Protein AF-A0AA47JLS0-F1 (afdb_monomer_lite)

Foldseek 3Di:
DQDDDDDAAADDLFWDAAKKWKWFAAPFWKWAADPVRAIATPVRHAWELEDDDDSQQGIWGFAPLDHVVRVCQRPDHDHHRRDPVRIAGPPPDGRPNTTPDMDHRGGSVNQVVQQVVSVVVVTQGIWIAHPVPRHIYTYGDWDKKKFFQADFDQCDDVRHPWTQFTATPQGTARAQDDSVVRRVLRVCVVVVNRGGWIWIWIASDQDLVRHGHNIYTDGTPPVDNDIRGDDRDD

Radius of gyration: 20.98 Å; chains: 1; bounding box: 53×48×52 Å

Structure (mmCIF, N/CA/C/O backbone):
data_AF-A0AA47JLS0-F1
#
_entry.id   AF-A0AA47JLS0-F1
#
loop_
_atom_site.group_PDB
_atom_site.id
_atom_site.type_symbol
_atom_site.label_atom_id
_atom_site.label_alt_id
_atom_site.label_comp_id
_atom_site.label_asym_id
_atom_site.label_entity_id
_atom_site.label_seq_id
_atom_site.pdbx_PDB_ins_code
_atom_site.Cartn_x
_atom_site.Cartn_y
_atom_site.Cartn_z
_atom_site.occupancy
_atom_site.B_iso_or_equiv
_atom_site.auth_seq_id
_atom_site.auth_comp_id
_atom_site.auth_asym_id
_atom_site.auth_atom_id
_atom_site.pdbx_PDB_model_num
ATOM 1 N N . MET A 1 1 ? 27.113 -0.977 -5.174 1.00 40.41 1 MET A N 1
ATOM 2 C CA . MET A 1 1 ? 26.451 -0.320 -4.022 1.00 40.41 1 MET A CA 1
ATOM 3 C C . MET A 1 1 ? 25.062 -0.920 -3.890 1.00 40.41 1 MET A C 1
ATOM 5 O O . MET A 1 1 ? 24.339 -0.891 -4.876 1.00 40.41 1 MET A O 1
ATOM 9 N N . SER A 1 2 ? 24.700 -1.485 -2.734 1.00 49.06 2 SER A N 1
ATOM 10 C CA . SER A 1 2 ? 23.345 -2.013 -2.513 1.00 49.06 2 SER A CA 1
ATOM 11 C C . SER A 1 2 ? 22.328 -0.867 -2.583 1.00 49.06 2 SER A C 1
ATOM 13 O O . SER A 1 2 ? 22.448 0.129 -1.863 1.00 49.06 2 SER A O 1
ATOM 15 N N . PHE A 1 3 ? 21.358 -0.969 -3.492 1.00 55.25 3 PHE A N 1
ATOM 16 C CA . PHE A 1 3 ? 20.269 -0.005 -3.600 1.00 55.25 3 PHE A CA 1
ATOM 17 C C . PHE A 1 3 ? 19.390 -0.092 -2.349 1.00 55.25 3 PHE A C 1
ATOM 19 O O . PHE A 1 3 ? 18.770 -1.119 -2.081 1.00 55.25 3 PHE A O 1
ATOM 26 N N . LYS A 1 4 ? 19.307 0.998 -1.579 1.00 58.06 4 LYS A N 1
ATOM 27 C CA . LYS A 1 4 ? 18.345 1.113 -0.477 1.00 58.06 4 LYS A CA 1
ATOM 28 C C . LYS A 1 4 ? 17.117 1.884 -0.967 1.00 58.06 4 LYS A C 1
ATOM 30 O O . LYS A 1 4 ? 17.237 3.086 -1.218 1.00 58.06 4 LYS A O 1
ATOM 35 N N . PRO A 1 5 ? 15.938 1.247 -1.089 1.00 57.69 5 PRO A N 1
ATOM 36 C CA . PRO A 1 5 ? 14.738 1.938 -1.543 1.00 57.69 5 PRO A CA 1
ATOM 37 C C . PRO A 1 5 ? 14.388 3.084 -0.586 1.00 57.69 5 PRO A C 1
ATOM 39 O O . PRO A 1 5 ? 14.284 2.887 0.630 1.00 57.69 5 PRO A O 1
ATOM 42 N N . LYS A 1 6 ? 14.182 4.291 -1.129 1.00 66.62 6 LYS A N 1
ATOM 43 C CA . LYS A 1 6 ? 13.706 5.441 -0.348 1.00 66.62 6 LYS A CA 1
ATOM 44 C C . LYS A 1 6 ? 12.329 5.118 0.245 1.00 66.62 6 LYS A C 1
ATOM 46 O O . LYS A 1 6 ? 11.494 4.458 -0.377 1.00 66.62 6 LYS A O 1
ATOM 51 N N . LYS A 1 7 ? 12.066 5.587 1.469 1.00 76.19 7 LYS A N 1
ATOM 52 C CA . LYS A 1 7 ? 10.752 5.417 2.103 1.00 76.19 7 LYS A CA 1
ATOM 53 C C . LYS A 1 7 ? 9.707 6.185 1.290 1.00 76.19 7 LYS A C 1
ATOM 55 O O . LYS A 1 7 ? 9.749 7.407 1.219 1.00 76.19 7 LYS A O 1
ATOM 60 N N . ALA A 1 8 ? 8.770 5.464 0.690 1.00 83.00 8 ALA A N 1
ATOM 61 C CA . ALA A 1 8 ? 7.663 6.065 -0.042 1.00 83.00 8 ALA A CA 1
ATOM 62 C C . ALA A 1 8 ? 6.581 6.602 0.914 1.00 83.00 8 ALA A C 1
ATOM 64 O O . ALA A 1 8 ? 6.306 6.002 1.957 1.00 83.00 8 ALA A O 1
ATOM 65 N N . HIS A 1 9 ? 5.967 7.724 0.540 1.00 88.50 9 HIS A N 1
ATOM 66 C CA . HIS A 1 9 ? 4.893 8.385 1.287 1.00 88.50 9 HIS A CA 1
ATOM 67 C C . HIS A 1 9 ? 3.526 8.040 0.700 1.00 88.50 9 HIS A C 1
ATOM 69 O O . HIS A 1 9 ? 3.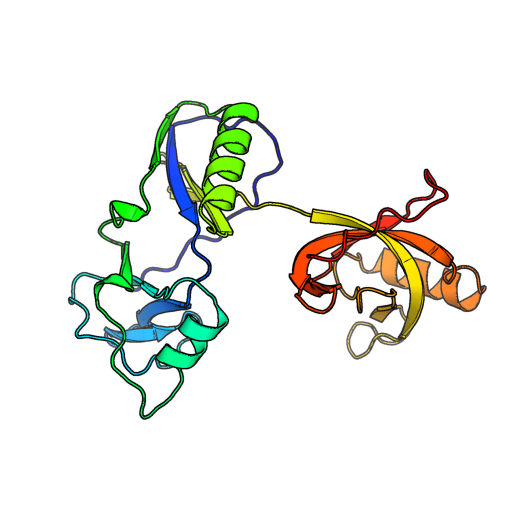437 7.736 -0.480 1.00 88.50 9 HIS A O 1
ATOM 75 N N . ASN A 1 10 ? 2.457 8.125 1.488 1.00 90.25 10 ASN A N 1
ATOM 76 C CA . ASN A 1 10 ? 1.104 8.002 0.945 1.00 90.25 10 ASN A CA 1
ATOM 77 C C . ASN A 1 10 ? 0.652 9.340 0.355 1.00 90.25 10 ASN A C 1
ATOM 79 O O . ASN A 1 10 ? 0.965 10.400 0.906 1.00 90.25 10 ASN A O 1
ATOM 83 N N . TRP A 1 11 ? -0.093 9.284 -0.745 1.00 93.50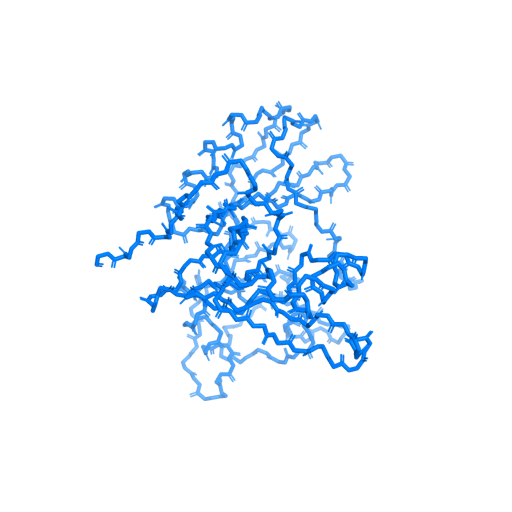 11 TRP A N 1
ATOM 84 C CA . TRP A 1 11 ? -0.793 10.443 -1.279 1.00 93.50 11 TRP A CA 1
ATOM 85 C C . TRP A 1 11 ? -1.858 10.932 -0.292 1.00 93.50 11 TRP A C 1
ATOM 87 O O . TRP A 1 11 ? -2.454 10.148 0.445 1.00 93.50 11 TRP A O 1
ATOM 97 N N . ASN A 1 12 ? -2.059 12.246 -0.245 1.00 87.81 12 ASN A N 1
ATOM 98 C CA . ASN A 1 12 ? -2.923 12.922 0.726 1.00 87.81 12 ASN A CA 1
ATOM 99 C C . ASN A 1 12 ? -4.194 13.512 0.092 1.00 87.81 12 ASN A C 1
ATOM 101 O O . ASN A 1 12 ? -4.824 14.369 0.708 1.00 87.81 12 ASN A O 1
ATOM 105 N N . GLY A 1 13 ? -4.522 13.117 -1.141 1.00 88.94 13 GLY A N 1
ATOM 106 C CA . GLY A 1 13 ? -5.686 13.616 -1.877 1.00 88.94 13 GLY A CA 1
ATOM 107 C C . GLY A 1 13 ? -5.508 14.997 -2.520 1.00 88.94 13 GLY A C 1
ATOM 108 O O . GLY A 1 13 ? -6.467 15.540 -3.056 1.00 88.94 13 GLY A O 1
ATOM 109 N N . LYS A 1 14 ? -4.315 15.609 -2.461 1.00 93.94 14 LYS A N 1
ATOM 110 C CA . LYS A 1 14 ? -4.064 16.954 -3.010 1.00 93.94 14 LYS A CA 1
ATOM 111 C C . LYS A 1 14 ? -3.256 16.911 -4.304 1.00 93.94 14 LYS A C 1
ATOM 113 O O . LYS A 1 14 ? -2.457 16.000 -4.519 1.00 93.94 14 LYS A O 1
ATOM 118 N N . SER A 1 15 ? -3.413 17.948 -5.126 1.00 96.94 15 SER A N 1
ATOM 119 C CA . SER A 1 15 ? -2.569 18.180 -6.301 1.00 96.94 15 SER A CA 1
ATOM 120 C C . SER A 1 15 ? -1.092 18.249 -5.912 1.00 96.94 15 SER A C 1
ATOM 122 O O . SER A 1 15 ? -0.741 18.709 -4.819 1.00 96.94 15 SER A O 1
ATOM 124 N N . LEU A 1 16 ? -0.223 17.812 -6.818 1.00 97.56 16 LEU A N 1
ATOM 125 C CA . LEU A 1 16 ? 1.220 17.823 -6.613 1.00 97.56 16 LEU A CA 1
ATOM 126 C C . LEU A 1 16 ? 1.879 18.924 -7.447 1.00 97.56 16 LEU A C 1
ATOM 128 O O . LEU A 1 16 ? 1.298 19.448 -8.393 1.00 97.56 16 LEU A O 1
ATOM 132 N N . LYS A 1 17 ? 3.109 19.276 -7.065 1.00 97.44 17 LYS A N 1
ATOM 133 C CA . LYS A 1 17 ? 3.958 20.230 -7.785 1.00 97.44 17 LYS A CA 1
ATOM 134 C C . LYS A 1 17 ? 5.269 19.596 -8.239 1.00 97.44 17 LYS A C 1
ATOM 136 O O . LYS A 1 17 ? 5.890 18.856 -7.460 1.00 97.44 17 LYS A O 1
ATOM 141 N N . GLY A 1 18 ? 5.682 19.933 -9.457 1.00 97.31 18 GLY A N 1
ATOM 142 C CA . GLY A 1 18 ? 6.826 19.393 -10.189 1.00 97.31 18 GLY A CA 1
ATOM 143 C C . GLY A 1 18 ? 6.464 18.232 -11.117 1.00 97.31 18 GLY A C 1
ATOM 144 O O . GLY A 1 18 ? 5.300 17.852 -11.232 1.00 97.31 18 GLY A O 1
ATOM 145 N N . ASP A 1 19 ? 7.492 17.659 -11.738 1.00 98.38 19 ASP A N 1
ATOM 146 C CA . ASP A 1 19 ? 7.352 16.547 -12.678 1.00 98.38 19 ASP A CA 1
ATOM 147 C C . ASP A 1 19 ? 7.405 15.198 -11.962 1.00 98.38 19 ASP A C 1
ATOM 149 O O . ASP A 1 19 ? 8.304 14.933 -11.148 1.00 98.38 19 ASP A O 1
ATOM 153 N N . TYR A 1 20 ? 6.449 14.335 -12.291 1.00 98.31 20 TYR A N 1
ATOM 154 C CA . TYR A 1 20 ? 6.335 12.988 -11.752 1.00 98.31 20 TYR A CA 1
ATOM 155 C C . TYR A 1 20 ? 6.286 11.969 -12.880 1.00 98.31 20 TYR A C 1
ATOM 157 O O . TYR A 1 20 ? 5.485 12.102 -13.799 1.00 98.31 20 TYR A O 1
ATOM 165 N N . ARG A 1 21 ? 7.088 10.910 -12.763 1.00 97.62 21 ARG A N 1
ATOM 166 C CA . ARG A 1 21 ? 6.829 9.654 -13.470 1.00 97.62 21 ARG A CA 1
ATOM 167 C C . ARG A 1 21 ? 5.691 8.941 -12.754 1.00 97.62 21 ARG A C 1
ATOM 169 O O . ARG A 1 21 ? 5.789 8.703 -11.548 1.00 97.62 21 ARG A O 1
ATOM 176 N N . VAL A 1 22 ? 4.636 8.610 -13.480 1.00 98.06 22 VAL A N 1
ATOM 177 C CA . VAL A 1 22 ? 3.504 7.836 -12.974 1.00 98.06 22 VAL A CA 1
ATOM 178 C C . VAL A 1 22 ? 3.711 6.385 -13.376 1.00 98.06 22 VAL A C 1
ATOM 180 O O . VAL A 1 22 ? 3.986 6.094 -14.533 1.00 98.06 22 VAL A O 1
ATOM 183 N N . THR A 1 23 ? 3.597 5.473 -12.416 1.00 97.56 23 THR A N 1
ATOM 184 C CA . THR A 1 23 ? 3.714 4.035 -12.671 1.00 97.56 23 THR A CA 1
ATOM 185 C C . THR A 1 23 ? 2.578 3.267 -12.025 1.00 97.56 23 THR A C 1
ATOM 187 O O . THR A 1 23 ? 2.082 3.667 -10.968 1.00 97.56 23 THR A O 1
ATOM 190 N N . VAL A 1 24 ? 2.183 2.156 -12.638 1.00 96.75 24 VAL A N 1
ATOM 191 C CA . VAL A 1 24 ? 1.243 1.200 -12.050 1.00 96.75 24 VAL A CA 1
ATOM 192 C C . VAL A 1 24 ? 1.876 0.560 -10.817 1.00 96.75 24 VAL A C 1
ATOM 194 O O . VAL A 1 24 ? 3.033 0.136 -10.830 1.00 96.75 24 VAL A O 1
ATOM 197 N N . LYS A 1 25 ? 1.105 0.467 -9.732 1.00 94.75 25 LYS A N 1
ATOM 198 C CA . LYS A 1 25 ? 1.481 -0.300 -8.548 1.00 94.75 25 LYS A CA 1
ATOM 199 C C . LYS A 1 25 ? 0.883 -1.700 -8.636 1.00 94.75 25 LYS A C 1
ATOM 201 O O . LYS A 1 25 ? -0.330 -1.853 -8.573 1.00 94.75 25 LYS A O 1
ATOM 206 N N . ILE A 1 26 ? 1.746 -2.702 -8.703 1.00 92.62 26 ILE A N 1
ATOM 207 C CA . ILE A 1 26 ? 1.379 -4.119 -8.620 1.00 92.62 26 ILE A CA 1
ATOM 208 C C . ILE A 1 26 ? 1.629 -4.663 -7.203 1.00 92.62 26 ILE A C 1
ATOM 210 O O . ILE A 1 26 ? 2.580 -4.233 -6.539 1.00 92.62 26 ILE A O 1
ATOM 214 N N . ASP A 1 27 ? 0.770 -5.581 -6.746 1.00 86.94 27 ASP A N 1
ATOM 215 C CA . ASP A 1 27 ? 0.844 -6.219 -5.416 1.00 86.94 27 ASP A CA 1
ATOM 216 C C . ASP A 1 27 ? 1.563 -7.572 -5.517 1.00 86.94 27 ASP A C 1
ATOM 218 O O . ASP A 1 27 ? 0.982 -8.645 -5.359 1.00 86.94 27 ASP A O 1
ATOM 222 N N . GLY A 1 28 ? 2.836 -7.509 -5.902 1.00 91.00 28 GLY A N 1
ATOM 223 C CA . GLY A 1 28 ? 3.682 -8.677 -6.119 1.00 91.00 28 GLY A CA 1
ATOM 224 C C . GLY A 1 28 ? 4.669 -8.938 -4.986 1.00 91.00 28 GLY A C 1
ATOM 225 O O . GLY A 1 28 ? 4.631 -8.325 -3.919 1.00 91.00 28 GLY A O 1
ATOM 226 N N . VAL A 1 29 ? 5.596 -9.864 -5.230 1.00 93.38 29 VAL A N 1
ATOM 227 C CA . VAL A 1 29 ? 6.711 -10.135 -4.323 1.00 93.38 29 VAL A CA 1
ATOM 228 C C . VAL A 1 29 ? 7.956 -9.414 -4.813 1.00 93.38 29 VAL A C 1
ATOM 230 O O . VAL A 1 29 ? 8.476 -9.684 -5.895 1.00 93.38 29 VAL A O 1
ATOM 233 N N . ARG A 1 30 ? 8.482 -8.533 -3.962 1.00 93.56 30 ARG A N 1
ATOM 234 C CA . ARG A 1 30 ? 9.723 -7.811 -4.233 1.00 93.56 30 ARG A CA 1
ATOM 235 C C . ARG A 1 30 ? 10.916 -8.752 -4.368 1.00 93.56 30 ARG A C 1
ATOM 237 O O . ARG A 1 30 ? 11.204 -9.499 -3.432 1.00 93.56 30 ARG A O 1
ATOM 244 N N . LEU A 1 31 ? 11.654 -8.607 -5.459 1.00 93.81 31 LEU A N 1
ATOM 245 C CA . LEU A 1 31 ? 12.922 -9.261 -5.756 1.00 93.81 31 LEU A CA 1
ATOM 246 C C . LEU A 1 31 ? 14.040 -8.212 -5.738 1.00 93.81 31 LEU A C 1
ATOM 248 O O . LEU A 1 31 ? 13.956 -7.191 -6.412 1.00 93.81 31 LEU A O 1
ATOM 252 N N . THR A 1 32 ? 15.095 -8.464 -4.969 1.00 93.69 32 THR A N 1
ATOM 253 C CA . THR A 1 32 ? 16.273 -7.588 -4.854 1.00 93.69 32 THR A CA 1
ATOM 254 C C . THR A 1 32 ? 17.557 -8.405 -4.838 1.00 93.69 32 THR A C 1
ATOM 256 O O . THR A 1 32 ? 17.518 -9.598 -4.538 1.00 93.69 32 THR A O 1
ATOM 259 N N . ARG A 1 33 ? 18.699 -7.767 -5.110 1.00 91.12 33 ARG A N 1
ATOM 260 C CA . ARG A 1 33 ? 20.020 -8.365 -4.870 1.00 91.12 33 ARG A CA 1
ATOM 261 C C . ARG A 1 33 ? 20.600 -7.906 -3.533 1.00 91.12 33 ARG A C 1
ATOM 263 O O . ARG A 1 33 ? 20.618 -6.707 -3.243 1.00 91.12 33 ARG A O 1
ATOM 270 N N . ASN A 1 34 ? 21.059 -8.852 -2.715 1.00 89.38 34 ASN A N 1
ATOM 271 C CA . ASN A 1 34 ? 21.759 -8.540 -1.466 1.00 89.38 34 ASN A CA 1
ATOM 272 C C . ASN A 1 34 ? 23.221 -8.121 -1.724 1.00 89.38 34 ASN A C 1
ATOM 274 O O . ASN A 1 34 ? 23.658 -7.979 -2.866 1.00 89.38 34 ASN A O 1
ATOM 278 N N . GLU A 1 35 ? 23.989 -7.886 -0.657 1.00 87.00 35 GLU A N 1
ATOM 279 C CA . GLU A 1 35 ? 25.400 -7.482 -0.766 1.00 87.00 35 GLU A CA 1
ATOM 280 C C . GLU A 1 35 ? 26.293 -8.572 -1.381 1.00 87.00 35 GLU A C 1
ATOM 282 O O . GLU A 1 35 ? 27.312 -8.238 -1.982 1.00 87.00 35 GLU A O 1
ATOM 287 N N . GLN A 1 36 ? 25.893 -9.846 -1.294 1.00 87.75 36 GLN A N 1
ATOM 288 C CA . GLN A 1 36 ? 26.551 -10.968 -1.971 1.00 87.75 36 GLN A CA 1
ATOM 289 C C . GLN A 1 36 ? 26.119 -11.138 -3.442 1.00 87.75 36 GLN A C 1
ATOM 291 O O . GLN A 1 36 ? 26.645 -12.003 -4.136 1.00 87.75 36 GLN A O 1
ATOM 296 N N . GLY A 1 37 ? 25.177 -10.327 -3.939 1.00 86.38 37 GLY A N 1
ATOM 297 C CA . GLY A 1 37 ? 24.634 -10.432 -5.299 1.00 86.38 37 GLY A CA 1
ATOM 298 C C . GLY A 1 37 ? 23.546 -11.500 -5.471 1.00 86.38 37 GLY A C 1
ATOM 299 O O . GLY A 1 37 ? 23.034 -11.675 -6.582 1.00 86.38 37 GLY A O 1
ATOM 300 N N . GLU A 1 38 ? 23.161 -12.178 -4.389 1.00 91.25 38 GLU A N 1
ATOM 301 C CA . GLU A 1 38 ? 22.132 -13.215 -4.382 1.00 91.25 38 GLU A CA 1
ATOM 302 C C . GLU A 1 38 ? 20.737 -12.602 -4.481 1.00 91.25 38 GLU A C 1
ATOM 304 O O . GLU A 1 38 ? 20.469 -11.511 -3.966 1.00 91.25 38 GLU A O 1
ATOM 309 N N . ILE A 1 39 ? 19.824 -13.337 -5.113 1.00 93.56 39 ILE A N 1
ATOM 310 C CA . ILE A 1 39 ? 18.438 -12.914 -5.264 1.00 93.56 39 ILE A CA 1
ATOM 311 C C . ILE A 1 39 ? 17.657 -13.221 -3.994 1.00 93.56 39 ILE A C 1
ATOM 313 O O . ILE A 1 39 ? 17.516 -14.370 -3.574 1.00 93.56 39 ILE A O 1
ATOM 317 N N . VAL A 1 40 ? 17.096 -12.173 -3.405 1.00 94.06 40 VAL A N 1
ATOM 318 C CA . VAL A 1 40 ? 16.354 -12.246 -2.155 1.00 94.06 40 VAL A CA 1
ATOM 319 C C . VAL A 1 40 ? 15.122 -11.355 -2.184 1.00 94.06 40 VAL A C 1
ATOM 321 O O . VAL A 1 40 ? 15.046 -10.340 -2.875 1.00 94.06 40 VAL A O 1
ATOM 324 N N . SER A 1 41 ? 14.152 -11.711 -1.354 1.00 90.44 41 SER A N 1
ATOM 325 C CA . SER A 1 41 ? 13.040 -10.833 -1.009 1.00 90.44 41 SER A CA 1
ATOM 326 C C . SER A 1 41 ? 13.488 -9.620 -0.192 1.00 90.44 41 SER A C 1
ATOM 328 O O . SER A 1 41 ? 14.569 -9.603 0.396 1.00 90.44 41 SER A O 1
ATOM 330 N N . ARG A 1 42 ? 12.588 -8.642 -0.039 1.00 83.81 42 ARG A N 1
ATOM 331 C CA . ARG A 1 42 ? 12.791 -7.441 0.795 1.00 83.81 42 ARG A CA 1
ATOM 332 C C . ARG A 1 42 ? 13.288 -7.727 2.221 1.00 83.81 42 ARG A C 1
ATOM 334 O O . ARG A 1 42 ? 13.978 -6.895 2.802 1.00 83.81 42 ARG A O 1
ATOM 341 N N . SER A 1 43 ? 12.923 -8.873 2.792 1.00 81.38 43 SER A N 1
ATOM 342 C CA . SER A 1 43 ? 13.332 -9.300 4.139 1.00 81.38 43 SER A CA 1
ATOM 343 C C . SER A 1 43 ? 14.582 -10.189 4.138 1.00 81.38 43 SER A C 1
ATOM 345 O O . SER A 1 43 ? 14.799 -10.931 5.094 1.00 81.38 43 SER A O 1
ATOM 347 N N . ASN A 1 44 ? 15.375 -10.149 3.061 1.00 88.06 44 ASN A N 1
ATOM 348 C CA . ASN A 1 44 ? 16.575 -10.959 2.852 1.00 88.06 44 ASN A CA 1
ATOM 349 C C . ASN A 1 44 ? 16.315 -12.474 2.968 1.00 88.06 44 ASN A C 1
ATOM 351 O O . ASN A 1 44 ? 17.105 -13.220 3.542 1.00 88.06 44 ASN A O 1
ATOM 355 N N . LYS A 1 45 ? 15.150 -12.926 2.487 1.00 89.19 45 LYS A N 1
ATOM 356 C CA . LYS A 1 45 ? 14.803 -14.355 2.399 1.00 89.19 45 LYS A CA 1
ATOM 357 C C . LYS A 1 45 ? 14.905 -14.836 0.953 1.00 89.19 45 LYS A C 1
ATOM 359 O O . LYS A 1 45 ? 14.455 -14.069 0.097 1.00 89.19 45 LYS A O 1
ATOM 364 N N . PRO A 1 46 ? 15.365 -16.073 0.694 1.00 93.19 46 PRO A N 1
ATOM 365 C CA . PRO A 1 46 ? 15.415 -16.645 -0.651 1.00 93.19 46 PRO A CA 1
ATOM 366 C C . PRO A 1 46 ? 14.066 -16.584 -1.374 1.00 93.19 46 PRO A C 1
ATOM 368 O O . PRO A 1 46 ? 13.011 -16.593 -0.729 1.00 93.19 46 PRO A O 1
ATOM 371 N N . LEU A 1 47 ? 14.118 -16.508 -2.701 1.00 94.94 47 LEU A N 1
ATOM 372 C CA . LEU A 1 47 ? 12.981 -16.669 -3.605 1.00 94.94 47 LEU A CA 1
ATOM 373 C C . LEU A 1 47 ? 13.289 -17.857 -4.520 1.00 94.94 47 LEU A C 1
ATOM 375 O O . LEU A 1 47 ? 14.356 -17.896 -5.130 1.00 94.94 47 LEU A O 1
ATOM 379 N N . TYR A 1 48 ? 12.379 -18.823 -4.574 1.00 95.38 48 TYR A N 1
ATOM 380 C CA . TYR A 1 48 ? 12.530 -20.064 -5.332 1.00 95.38 48 TYR A CA 1
ATOM 381 C C . TYR A 1 48 ? 11.810 -19.975 -6.680 1.00 95.38 48 TYR A C 1
ATOM 383 O O . TYR A 1 48 ? 11.014 -19.063 -6.906 1.00 95.38 48 TYR A O 1
ATOM 391 N N . ASN A 1 49 ? 12.101 -20.929 -7.566 1.00 96.75 49 ASN A N 1
ATOM 392 C CA . ASN A 1 49 ? 11.451 -21.109 -8.870 1.00 96.75 49 ASN A CA 1
ATOM 393 C C . ASN A 1 49 ? 11.491 -19.871 -9.782 1.00 96.75 49 ASN A C 1
ATOM 395 O O . ASN A 1 49 ? 10.649 -19.704 -10.661 1.00 96.75 49 ASN A O 1
ATOM 399 N N . LEU A 1 50 ? 12.462 -18.980 -9.579 1.00 96.62 50 LEU A N 1
ATOM 400 C CA . LEU A 1 50 ? 12.668 -17.837 -10.458 1.00 96.62 50 LEU A CA 1
ATOM 401 C C . LEU A 1 50 ? 13.361 -18.289 -11.750 1.00 96.62 50 LEU A C 1
ATOM 403 O O . LEU A 1 50 ? 14.254 -19.139 -11.698 1.00 96.62 50 LEU A O 1
ATOM 407 N N . PRO A 1 51 ? 13.013 -17.696 -12.903 1.00 96.50 51 PRO A N 1
ATOM 408 C CA . PRO A 1 51 ? 13.786 -17.895 -14.119 1.00 96.50 51 PRO A CA 1
ATOM 409 C C . PRO A 1 51 ? 15.177 -17.252 -13.962 1.00 96.50 51 PRO A C 1
ATOM 411 O O . PRO A 1 51 ? 15.392 -16.463 -13.036 1.00 96.50 51 PRO A O 1
ATOM 414 N N . PRO A 1 52 ? 16.135 -17.524 -14.866 1.00 95.44 52 PRO A N 1
ATOM 415 C CA . PRO A 1 52 ? 17.405 -16.805 -14.884 1.00 95.44 52 PRO A CA 1
ATOM 416 C C . PRO A 1 52 ? 17.179 -15.287 -14.951 1.00 95.44 52 PRO A C 1
ATOM 418 O O . PRO A 1 52 ? 16.638 -14.772 -15.930 1.00 95.44 52 PRO A O 1
ATOM 421 N N . ILE A 1 53 ? 17.577 -14.569 -13.897 1.00 95.88 53 ILE A N 1
ATOM 422 C CA . ILE A 1 53 ? 17.409 -13.115 -13.804 1.00 95.88 53 ILE A CA 1
ATOM 423 C C . ILE A 1 53 ? 18.696 -12.427 -14.272 1.00 95.88 53 ILE A C 1
ATOM 425 O O . ILE A 1 53 ? 19.750 -12.666 -13.668 1.00 95.88 53 ILE A O 1
ATOM 429 N N . PRO A 1 54 ? 18.632 -11.546 -15.289 1.00 94.50 54 PRO A N 1
ATOM 430 C CA . PRO A 1 54 ? 19.786 -10.791 -15.760 1.00 94.50 54 PRO A CA 1
ATOM 431 C C . PRO A 1 54 ? 20.532 -10.060 -14.637 1.00 94.50 54 PRO A C 1
ATOM 433 O O . PRO A 1 54 ? 19.937 -9.563 -13.676 1.00 94.50 54 PRO A O 1
ATOM 436 N N . GLU A 1 55 ? 21.856 -9.971 -14.761 1.00 91.94 55 GLU A N 1
ATOM 437 C CA . GLU A 1 55 ? 22.719 -9.346 -13.748 1.00 91.94 55 GLU A CA 1
ATOM 438 C C . GLU A 1 55 ? 22.418 -7.860 -13.539 1.00 91.94 55 GLU A C 1
ATOM 440 O O . GLU A 1 55 ? 22.572 -7.350 -12.427 1.00 91.94 55 GLU A O 1
ATOM 445 N N . HIS A 1 56 ? 21.951 -7.162 -14.581 1.00 92.69 56 HIS A N 1
ATOM 446 C CA . HIS A 1 56 ? 21.640 -5.739 -14.482 1.00 92.69 56 HIS A CA 1
ATOM 447 C C . HIS A 1 56 ? 20.432 -5.469 -13.584 1.00 92.69 56 HIS A C 1
ATOM 449 O O . HIS A 1 56 ? 20.414 -4.423 -12.940 1.00 92.69 56 HIS A O 1
ATOM 455 N N . ILE A 1 57 ? 19.471 -6.398 -13.486 1.00 93.75 57 ILE A N 1
ATOM 456 C CA . ILE A 1 57 ? 18.274 -6.238 -12.653 1.00 93.75 57 ILE A CA 1
ATOM 457 C C . ILE A 1 57 ? 18.688 -6.242 -11.183 1.00 93.75 57 ILE A C 1
ATOM 459 O O . ILE A 1 57 ? 19.109 -7.264 -10.632 1.00 93.75 57 ILE A O 1
ATOM 463 N N . GLN A 1 58 ? 18.558 -5.078 -10.550 1.00 91.94 58 GLN A N 1
ATOM 464 C CA . GLN A 1 58 ? 18.849 -4.886 -9.126 1.00 91.94 58 GLN A CA 1
ATOM 465 C C . GLN A 1 58 ? 17.587 -4.961 -8.271 1.00 91.94 58 GLN A C 1
ATOM 467 O O . GLN A 1 58 ? 17.652 -5.305 -7.089 1.00 91.94 58 GLN A O 1
ATOM 472 N N . ASP A 1 59 ? 16.456 -4.588 -8.863 1.00 92.56 59 ASP A N 1
ATOM 473 C CA . ASP A 1 59 ? 15.186 -4.430 -8.182 1.00 92.56 59 ASP A CA 1
ATOM 474 C C . ASP A 1 59 ? 14.047 -4.730 -9.158 1.00 92.56 59 ASP A C 1
ATOM 476 O O . ASP A 1 59 ? 13.983 -4.143 -10.242 1.00 92.56 59 ASP A O 1
ATOM 480 N N . ALA A 1 60 ? 13.161 -5.641 -8.779 1.00 95.69 60 ALA A N 1
ATOM 481 C CA . ALA A 1 60 ? 12.022 -6.058 -9.581 1.00 95.69 60 ALA A CA 1
ATOM 482 C C . ALA A 1 60 ? 10.844 -6.457 -8.688 1.00 95.69 60 ALA A C 1
ATOM 484 O O . ALA A 1 60 ? 11.003 -6.746 -7.499 1.00 95.69 60 ALA A O 1
ATOM 485 N N . GLU A 1 61 ? 9.657 -6.507 -9.274 1.00 96.12 61 GLU A N 1
ATOM 486 C CA . GLU A 1 61 ? 8.498 -7.155 -8.670 1.00 96.12 61 GLU A CA 1
ATOM 487 C C . GLU A 1 61 ? 8.183 -8.438 -9.444 1.00 96.12 61 GLU A C 1
ATOM 489 O O . GLU A 1 61 ? 8.170 -8.437 -10.675 1.00 96.12 61 GLU A O 1
ATOM 494 N N . VAL A 1 62 ? 7.926 -9.531 -8.731 1.00 96.75 62 VAL A N 1
ATOM 495 C CA . VAL A 1 62 ? 7.365 -10.755 -9.313 1.00 96.75 62 VAL A CA 1
ATOM 496 C C . VAL A 1 62 ? 5.855 -10.702 -9.132 1.00 96.75 62 VAL A C 1
ATOM 498 O O . VAL A 1 62 ? 5.412 -10.449 -8.014 1.00 96.75 62 VAL A O 1
ATOM 501 N N . PHE A 1 63 ? 5.066 -10.922 -10.183 1.00 95.31 63 PHE A N 1
ATOM 502 C CA . PHE A 1 63 ? 3.605 -10.844 -10.106 1.00 95.31 63 PHE A CA 1
ATOM 503 C C . PHE A 1 63 ? 2.915 -11.776 -11.112 1.00 95.31 63 PHE A C 1
ATOM 505 O O . PHE A 1 63 ? 3.121 -11.662 -12.318 1.00 95.31 63 PHE A O 1
ATOM 512 N N . LEU A 1 64 ? 2.081 -12.687 -10.600 1.00 92.38 64 LEU A N 1
ATOM 513 C CA . LEU A 1 64 ? 1.320 -13.690 -11.360 1.00 92.38 64 LEU A CA 1
ATOM 514 C C . LEU A 1 64 ? -0.167 -13.336 -11.542 1.00 92.38 64 LEU A C 1
ATOM 516 O O . LEU A 1 64 ? -0.950 -14.181 -11.961 1.00 92.38 64 LEU A O 1
ATOM 520 N N . GLY A 1 65 ? -0.560 -12.096 -11.243 1.00 86.69 65 GLY A N 1
ATOM 521 C CA . GLY A 1 65 ? -1.946 -11.621 -11.344 1.00 86.69 65 GLY A CA 1
ATOM 522 C C . GLY A 1 65 ? -2.632 -11.450 -9.990 1.00 86.69 65 GLY A C 1
ATOM 523 O O . GLY A 1 65 ? -3.465 -10.563 -9.846 1.00 86.69 65 GLY A O 1
ATOM 524 N N . ASP A 1 66 ? -2.226 -12.217 -8.978 1.00 82.69 66 ASP A N 1
ATOM 525 C CA . ASP A 1 66 ? -2.680 -12.048 -7.598 1.00 82.69 66 ASP A CA 1
ATOM 526 C C . ASP A 1 66 ? -1.570 -12.375 -6.585 1.00 82.69 66 ASP A C 1
ATOM 528 O O . ASP A 1 66 ? -0.587 -13.059 -6.898 1.00 82.69 66 ASP A O 1
ATOM 532 N N . TRP A 1 67 ? -1.718 -11.856 -5.364 1.00 82.62 67 TRP A N 1
ATOM 533 C CA . TRP A 1 67 ? -0.730 -12.013 -4.296 1.00 82.62 67 TRP A CA 1
ATOM 534 C C . TRP A 1 67 ? -0.527 -13.477 -3.892 1.00 82.62 67 TRP A C 1
ATOM 536 O O . TRP A 1 67 ? 0.621 -13.898 -3.740 1.00 82.62 67 TRP A O 1
ATOM 546 N N . ASP A 1 68 ? -1.604 -14.251 -3.737 1.00 80.75 68 ASP A N 1
ATOM 547 C CA . ASP A 1 68 ? -1.558 -15.613 -3.194 1.00 80.75 68 ASP A CA 1
ATOM 548 C C . ASP A 1 68 ? -0.841 -16.572 -4.153 1.00 80.75 68 ASP A C 1
ATOM 550 O O . ASP A 1 68 ? 0.076 -17.298 -3.748 1.00 80.75 68 ASP A O 1
ATOM 554 N N . SER A 1 69 ? -1.176 -16.512 -5.443 1.00 88.62 69 SER A N 1
ATOM 555 C CA . SER A 1 69 ? -0.486 -17.260 -6.497 1.00 88.62 69 SER A CA 1
ATOM 556 C C . SER A 1 69 ? 0.987 -16.861 -6.576 1.00 88.62 69 SER A C 1
ATOM 558 O O . SER A 1 69 ? 1.870 -17.720 -6.629 1.00 88.62 69 SER A O 1
ATOM 560 N N . THR A 1 70 ? 1.273 -15.555 -6.519 1.00 90.81 70 THR A N 1
ATOM 561 C CA . THR A 1 70 ? 2.642 -15.025 -6.592 1.00 90.81 70 THR A CA 1
ATOM 562 C C . THR A 1 70 ? 3.499 -15.501 -5.423 1.00 90.81 70 THR A C 1
ATOM 564 O O . THR A 1 70 ? 4.583 -16.047 -5.638 1.00 90.81 70 THR A O 1
ATOM 567 N N . ILE A 1 71 ? 3.040 -15.303 -4.181 1.00 88.25 71 ILE A N 1
ATOM 568 C CA . ILE A 1 71 ? 3.814 -15.658 -2.989 1.00 88.25 71 ILE A CA 1
ATOM 569 C C . ILE A 1 71 ? 4.016 -17.168 -2.894 1.00 88.25 71 ILE A C 1
ATOM 571 O O . ILE A 1 71 ? 5.113 -17.602 -2.547 1.00 88.25 71 ILE A O 1
ATOM 575 N N . SER A 1 72 ? 3.000 -17.960 -3.243 1.00 90.00 72 SER A N 1
ATOM 576 C CA . SER A 1 72 ? 3.088 -19.420 -3.244 1.00 90.00 72 SER A CA 1
ATOM 577 C C . SER A 1 72 ? 4.134 -19.921 -4.246 1.00 90.00 72 SER A C 1
ATOM 579 O O . SER A 1 72 ? 5.018 -20.708 -3.882 1.00 90.00 72 SER A O 1
ATOM 581 N N . ALA A 1 73 ? 4.111 -19.391 -5.476 1.00 94.81 73 ALA A N 1
ATOM 582 C CA . ALA A 1 73 ? 5.034 -19.782 -6.538 1.00 94.81 73 ALA A CA 1
ATOM 583 C C . ALA A 1 73 ? 6.501 -19.508 -6.178 1.00 94.81 73 ALA A C 1
ATOM 585 O O . ALA A 1 73 ? 7.359 -20.352 -6.416 1.00 94.81 73 ALA A O 1
ATOM 586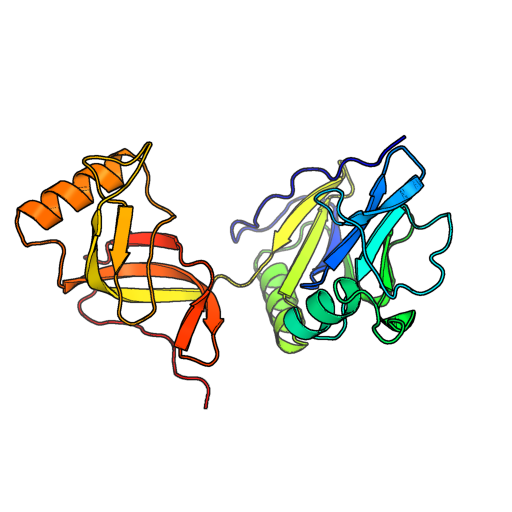 N N . VAL A 1 74 ? 6.801 -18.368 -5.543 1.00 94.75 74 VAL A N 1
ATOM 587 C CA . VAL A 1 74 ? 8.190 -17.989 -5.210 1.00 94.75 74 VAL A CA 1
ATOM 588 C C . VAL A 1 74 ? 8.678 -18.497 -3.845 1.00 94.75 74 VAL A C 1
ATOM 590 O O . VAL A 1 74 ? 9.812 -18.214 -3.445 1.00 94.75 74 VAL A O 1
ATOM 593 N N . ARG A 1 75 ? 7.838 -19.207 -3.080 1.00 92.06 75 ARG A N 1
ATOM 594 C CA . ARG A 1 75 ? 8.176 -19.738 -1.740 1.00 92.06 75 ARG A CA 1
ATOM 595 C C . ARG A 1 75 ? 8.224 -21.261 -1.671 1.00 92.06 75 ARG A C 1
ATOM 597 O O . ARG A 1 75 ? 8.927 -21.796 -0.811 1.00 92.06 75 ARG A O 1
ATOM 604 N N . THR A 1 76 ? 7.513 -21.946 -2.556 1.00 92.94 76 THR A N 1
ATOM 605 C CA . THR A 1 76 ? 7.556 -23.408 -2.677 1.00 92.94 76 THR A CA 1
ATOM 606 C C . THR A 1 76 ? 8.939 -23.854 -3.155 1.00 92.94 76 THR A C 1
ATOM 608 O O . THR A 1 76 ? 9.481 -23.254 -4.073 1.00 92.94 76 THR A O 1
ATOM 611 N N . HIS A 1 77 ? 9.542 -24.872 -2.536 1.00 90.19 77 HIS A N 1
ATOM 612 C CA . HIS A 1 77 ? 10.921 -25.279 -2.864 1.00 90.19 77 HIS A CA 1
ATOM 613 C C . HIS A 1 77 ? 11.027 -26.105 -4.157 1.00 90.19 77 HIS A C 1
ATOM 615 O O . HIS A 1 77 ? 12.059 -26.060 -4.816 1.00 90.19 77 HIS A O 1
ATOM 621 N N . GLU A 1 78 ? 9.970 -26.833 -4.516 1.00 88.69 78 GLU A N 1
ATOM 622 C CA . GLU A 1 78 ? 9.908 -27.726 -5.681 1.00 88.69 78 GLU A CA 1
ATOM 623 C C . GLU A 1 78 ? 8.693 -27.358 -6.546 1.00 88.69 78 GLU A C 1
ATOM 625 O O . GLU A 1 78 ? 7.770 -28.149 -6.725 1.00 88.69 78 GLU A O 1
ATOM 630 N N . GLY A 1 79 ? 8.635 -26.098 -6.984 1.00 90.62 79 GLY A N 1
ATOM 631 C CA . GLY A 1 79 ? 7.546 -25.582 -7.813 1.00 90.62 79 GLY A CA 1
ATOM 632 C C . GLY A 1 79 ? 7.949 -25.410 -9.275 1.00 90.62 79 GLY A C 1
ATOM 633 O O . GLY A 1 79 ? 9.130 -25.446 -9.626 1.00 90.62 79 GLY A O 1
ATOM 634 N N . ASP A 1 80 ? 6.958 -25.162 -10.127 1.00 95.06 80 ASP A N 1
ATOM 635 C CA . ASP A 1 80 ? 7.205 -24.788 -11.517 1.00 95.06 80 ASP A CA 1
ATOM 636 C C . ASP A 1 80 ? 7.902 -23.429 -11.609 1.00 95.06 80 ASP A C 1
ATOM 638 O O . ASP A 1 80 ? 7.650 -22.515 -10.820 1.00 95.06 80 ASP A O 1
ATOM 642 N N . THR A 1 81 ? 8.770 -23.282 -12.612 1.00 97.12 81 THR A N 1
ATOM 643 C CA . THR A 1 81 ? 9.471 -22.017 -12.850 1.00 97.12 81 THR A CA 1
ATOM 644 C C . THR A 1 81 ? 8.480 -20.923 -13.237 1.00 97.12 81 THR A C 1
ATOM 646 O O . THR A 1 81 ? 7.713 -21.062 -14.190 1.00 97.12 81 THR A O 1
ATOM 649 N N . VAL A 1 82 ? 8.538 -19.801 -12.524 1.00 96.75 82 VAL A N 1
ATOM 650 C CA . VAL A 1 82 ? 7.759 -18.599 -12.818 1.00 96.75 82 VAL A CA 1
ATOM 651 C C . VAL A 1 82 ? 8.142 -18.077 -14.211 1.00 96.75 82 VAL A C 1
ATOM 653 O O . VAL A 1 82 ? 9.333 -17.950 -14.513 1.00 96.75 82 VAL A O 1
ATOM 656 N N . PRO A 1 83 ? 7.176 -17.744 -15.087 1.00 97.19 83 PRO A N 1
ATOM 657 C CA . PRO A 1 83 ? 7.489 -17.229 -16.411 1.00 97.19 83 PRO A CA 1
ATOM 658 C C . PRO A 1 83 ? 8.218 -15.887 -16.311 1.00 97.19 83 PRO A C 1
ATOM 660 O O . PRO A 1 83 ? 7.891 -15.047 -15.475 1.00 97.19 83 PRO A O 1
ATOM 663 N N . TYR A 1 84 ? 9.166 -15.634 -17.216 1.00 96.38 84 TYR A N 1
ATOM 664 C CA . TYR A 1 84 ? 9.896 -14.359 -17.236 1.00 96.38 84 TYR A CA 1
ATOM 665 C C . TYR A 1 84 ? 8.963 -13.150 -17.415 1.00 96.38 84 TYR A C 1
ATOM 667 O O . TYR A 1 84 ? 9.221 -12.076 -16.884 1.00 96.38 84 TYR A O 1
ATOM 675 N N . SER A 1 85 ? 7.824 -13.332 -18.090 1.00 96.31 85 SER A N 1
ATOM 676 C CA . SER A 1 85 ? 6.782 -12.308 -18.210 1.00 96.31 85 SER A CA 1
ATOM 677 C C . SER A 1 85 ? 6.169 -11.890 -16.869 1.00 96.31 85 SER A C 1
ATOM 679 O O . SER A 1 85 ? 5.566 -10.826 -16.805 1.00 96.31 85 SER A O 1
ATOM 681 N N . ALA A 1 86 ? 6.315 -12.671 -15.799 1.00 96.75 86 ALA A N 1
ATOM 682 C CA . ALA A 1 86 ? 5.877 -12.290 -14.457 1.00 96.75 86 ALA A CA 1
ATOM 683 C C . ALA A 1 86 ? 6.928 -11.469 -13.689 1.00 96.75 86 ALA A C 1
ATOM 685 O O . ALA A 1 86 ? 6.669 -11.056 -12.561 1.00 96.75 86 ALA A O 1
ATOM 686 N N . ILE A 1 87 ? 8.108 -11.230 -14.272 1.00 97.44 87 ILE A N 1
ATOM 687 C CA . ILE A 1 87 ? 9.148 -10.369 -13.705 1.00 97.44 87 ILE A CA 1
ATOM 688 C C . ILE A 1 87 ? 8.980 -8.964 -14.276 1.00 97.44 87 ILE A C 1
ATOM 690 O O . ILE A 1 87 ? 9.017 -8.780 -15.491 1.00 97.44 87 ILE A O 1
ATOM 694 N N . TYR A 1 88 ? 8.812 -7.976 -13.403 1.00 97.19 88 TYR A N 1
ATOM 695 C CA . TYR A 1 88 ? 8.684 -6.567 -13.760 1.00 97.19 88 TYR A CA 1
ATOM 696 C C . TYR A 1 88 ? 9.893 -5.807 -13.220 1.00 97.19 88 TYR A C 1
ATOM 698 O O . TYR A 1 88 ? 10.010 -5.599 -12.009 1.00 97.19 88 TYR A O 1
ATOM 706 N N . GLU A 1 89 ? 10.815 -5.418 -14.102 1.00 96.50 89 GLU A N 1
ATOM 707 C CA . GLU A 1 89 ? 12.000 -4.651 -13.709 1.00 96.50 89 GLU A CA 1
ATOM 708 C C . GLU A 1 89 ? 11.592 -3.271 -13.171 1.00 96.50 89 GLU A C 1
ATOM 710 O O . GLU A 1 89 ? 10.773 -2.556 -13.746 1.00 96.50 89 GLU A O 1
ATOM 715 N N . LEU A 1 90 ? 12.164 -2.886 -12.035 1.00 93.81 90 LEU A N 1
ATOM 716 C CA . LEU A 1 90 ? 11.942 -1.574 -11.433 1.00 93.81 90 LEU A CA 1
ATOM 717 C C . LEU A 1 90 ? 13.213 -0.737 -11.457 1.00 93.81 90 LEU A C 1
ATOM 719 O O . LEU A 1 90 ? 13.139 0.489 -11.581 1.00 93.81 90 LEU A O 1
ATOM 723 N N . ARG A 1 91 ? 14.378 -1.387 -11.323 1.00 90.75 91 ARG A N 1
ATOM 724 C CA . ARG A 1 91 ? 15.694 -0.768 -11.476 1.00 90.75 91 ARG A CA 1
ATOM 725 C C . ARG A 1 91 ? 16.716 -1.732 -12.093 1.00 90.75 91 ARG A C 1
ATOM 727 O O . ARG A 1 91 ? 16.760 -2.903 -11.703 1.00 90.75 91 ARG A O 1
ATOM 734 N N . PRO A 1 92 ? 17.651 -1.192 -12.895 1.00 91.44 92 PRO A N 1
ATOM 735 C CA . PRO A 1 92 ? 17.788 0.222 -13.273 1.00 91.44 92 PRO A CA 1
ATOM 736 C C . PRO A 1 92 ? 16.770 0.693 -14.320 1.00 91.44 92 PRO A C 1
ATOM 738 O O . PRO A 1 92 ? 16.448 1.881 -14.333 1.00 91.44 92 PRO A O 1
ATOM 741 N N . ASN A 1 93 ? 16.230 -0.213 -15.132 1.00 93.44 93 ASN A N 1
ATOM 742 C CA . ASN A 1 93 ? 15.300 0.118 -16.201 1.00 93.44 93 ASN A CA 1
ATOM 743 C C . ASN A 1 93 ? 13.875 -0.160 -15.734 1.00 93.44 93 ASN A C 1
ATOM 745 O O . ASN A 1 93 ? 13.548 -1.266 -15.321 1.00 93.44 93 ASN A O 1
ATOM 749 N N . LEU A 1 94 ? 13.024 0.860 -15.776 1.00 94.88 94 LEU A N 1
ATOM 750 C CA . LEU A 1 94 ? 11.613 0.673 -15.471 1.00 94.88 94 LEU A CA 1
ATOM 751 C C . LEU A 1 94 ? 10.966 -0.157 -16.584 1.00 94.88 94 LEU A C 1
ATOM 753 O O . LEU A 1 94 ? 11.085 0.194 -17.758 1.00 94.88 94 LEU A O 1
ATOM 757 N N . ASP A 1 95 ? 10.269 -1.224 -16.205 1.00 96.88 95 ASP A N 1
ATOM 758 C CA . ASP A 1 95 ? 9.495 -2.042 -17.128 1.00 96.88 95 ASP A CA 1
ATOM 759 C C . ASP A 1 95 ? 8.435 -1.184 -17.846 1.00 96.88 95 ASP A C 1
ATOM 761 O O . ASP A 1 95 ? 7.602 -0.563 -17.173 1.00 96.88 95 ASP A O 1
ATOM 765 N N . PRO A 1 96 ? 8.416 -1.153 -19.192 1.00 96.81 96 PRO A N 1
ATOM 766 C CA . PRO A 1 96 ? 7.459 -0.350 -19.952 1.00 96.81 96 PRO A CA 1
ATOM 767 C C . PRO A 1 96 ? 5.995 -0.671 -19.647 1.00 96.81 96 PRO A C 1
ATOM 769 O O . PRO A 1 96 ? 5.139 0.188 -19.818 1.00 96.81 96 PRO A O 1
ATOM 772 N N . ARG A 1 97 ? 5.689 -1.885 -19.170 1.00 95.88 97 ARG A N 1
ATOM 773 C CA . ARG A 1 97 ? 4.322 -2.287 -18.802 1.00 95.88 97 ARG A CA 1
ATOM 774 C C . ARG A 1 97 ? 3.817 -1.585 -17.544 1.00 95.88 97 ARG A C 1
ATOM 776 O O . ARG A 1 97 ? 2.616 -1.578 -17.302 1.00 95.88 97 ARG A O 1
ATOM 783 N N . LEU A 1 98 ? 4.719 -1.033 -16.734 1.00 96.56 98 LEU A N 1
ATOM 784 C CA . LEU A 1 98 ? 4.373 -0.266 -15.542 1.00 96.56 98 LEU A CA 1
ATOM 785 C C . LEU A 1 98 ? 4.383 1.245 -15.788 1.00 96.56 98 LEU A C 1
ATOM 787 O O . LEU A 1 98 ? 3.850 1.968 -14.953 1.00 96.56 98 LEU A O 1
ATOM 791 N N . ASP A 1 99 ? 5.005 1.736 -16.863 1.00 97.19 99 ASP A N 1
ATOM 792 C CA . ASP A 1 99 ? 5.210 3.170 -17.094 1.00 97.19 99 ASP A CA 1
ATOM 793 C C . ASP A 1 99 ? 3.971 3.819 -17.732 1.00 97.19 99 ASP A C 1
ATOM 795 O O . ASP A 1 99 ? 3.603 3.508 -18.862 1.00 97.19 99 ASP A O 1
ATOM 799 N N . LEU A 1 100 ? 3.340 4.750 -17.011 1.00 97.19 100 LEU A N 1
ATOM 800 C CA . LEU A 1 100 ? 2.224 5.566 -17.508 1.00 97.19 100 LEU A CA 1
ATOM 801 C C . LEU A 1 100 ? 2.693 6.943 -18.011 1.00 97.19 100 LEU A C 1
ATOM 803 O O . LEU A 1 100 ? 1.878 7.786 -18.382 1.00 97.19 100 LEU A O 1
ATOM 807 N N . GLY A 1 101 ? 4.004 7.187 -18.024 1.00 97.38 101 GLY A N 1
ATOM 808 C CA . GLY A 1 101 ? 4.616 8.404 -18.538 1.00 97.38 101 GLY A CA 1
ATOM 809 C C . GLY A 1 101 ? 4.905 9.461 -17.473 1.00 97.38 101 GLY A C 1
ATOM 810 O O . GLY A 1 101 ? 4.824 9.239 -16.261 1.00 97.38 101 GLY A O 1
ATOM 811 N N . ILE A 1 102 ? 5.310 10.640 -17.949 1.00 98.19 102 ILE A N 1
ATOM 812 C CA . ILE A 1 102 ? 5.686 11.786 -17.114 1.00 98.19 102 ILE A CA 1
ATOM 813 C C . ILE A 1 102 ? 4.599 12.855 -17.199 1.00 98.19 102 ILE A C 1
ATOM 815 O O . ILE A 1 102 ? 4.170 13.225 -18.289 1.00 98.19 102 ILE A O 1
ATOM 819 N N . VAL A 1 103 ? 4.204 13.381 -16.042 1.00 98.19 103 VAL A N 1
ATOM 820 C CA . VAL A 1 103 ? 3.219 14.457 -15.908 1.00 98.19 103 VAL A CA 1
ATOM 821 C C . VAL A 1 103 ? 3.779 15.600 -15.063 1.00 98.19 103 VAL A C 1
ATOM 823 O O . VAL A 1 103 ? 4.387 15.375 -14.011 1.00 98.19 103 VAL A O 1
ATOM 826 N N . SER A 1 104 ? 3.549 16.831 -15.511 1.00 98.31 104 SER A N 1
ATOM 827 C CA . SER A 1 104 ? 3.902 18.053 -14.785 1.00 98.31 104 SER A CA 1
ATOM 828 C C . SER A 1 104 ? 2.720 18.545 -13.957 1.00 98.31 104 SER A C 1
ATOM 830 O O . SER A 1 104 ? 1.600 18.610 -14.456 1.00 98.31 104 SER A O 1
ATOM 832 N N . ASP A 1 105 ? 2.975 18.915 -12.698 1.00 97.88 105 ASP A N 1
ATOM 833 C CA . ASP A 1 105 ? 1.979 19.486 -11.781 1.00 97.88 105 ASP A CA 1
ATOM 834 C C . ASP A 1 105 ? 0.635 18.711 -11.751 1.00 97.88 105 ASP A C 1
ATOM 836 O O . ASP A 1 105 ? -0.430 19.317 -11.922 1.00 97.88 105 ASP A O 1
ATOM 840 N N . PRO A 1 106 ? 0.635 17.375 -11.539 1.00 97.88 106 PRO A N 1
ATOM 841 C CA . PRO A 1 106 ? -0.585 16.589 -11.667 1.00 97.88 106 PRO A CA 1
ATOM 842 C C . PRO A 1 106 ? -1.646 17.039 -10.656 1.00 97.88 106 PRO A C 1
ATOM 844 O O . PRO A 1 106 ? -1.398 17.144 -9.445 1.00 97.88 106 PRO A O 1
ATOM 847 N N . SER A 1 107 ? -2.848 17.303 -11.171 1.00 98.31 107 SER A N 1
ATOM 848 C CA . SER A 1 107 ? -4.003 17.676 -10.359 1.00 98.31 107 SER A CA 1
ATOM 849 C C . SER A 1 107 ? -4.498 16.484 -9.538 1.00 98.31 107 SER A C 1
ATOM 851 O O . SER A 1 107 ? -4.286 15.328 -9.902 1.00 98.31 107 SER A O 1
ATOM 853 N N . ALA A 1 108 ? -5.190 16.753 -8.428 1.00 96.12 108 ALA A N 1
ATOM 854 C CA . ALA A 1 108 ? -5.815 15.684 -7.651 1.00 96.12 108 ALA A CA 1
ATOM 855 C C . ALA A 1 108 ? -6.811 14.859 -8.484 1.00 96.12 108 ALA A C 1
ATOM 857 O O . ALA A 1 108 ? -6.848 13.643 -8.343 1.00 96.12 108 ALA A O 1
ATOM 858 N N . ALA A 1 109 ? -7.560 15.516 -9.378 1.00 96.06 109 ALA A N 1
ATOM 859 C CA . ALA A 1 109 ? -8.513 14.861 -10.270 1.00 96.06 109 ALA A CA 1
ATOM 860 C C . ALA A 1 109 ? -7.816 13.906 -11.250 1.00 96.06 109 ALA A C 1
ATOM 862 O O . ALA A 1 109 ? -8.230 12.763 -11.371 1.00 96.06 109 ALA A O 1
ATOM 863 N N . TYR A 1 110 ? -6.706 14.335 -11.862 1.00 97.44 110 TYR A N 1
ATOM 864 C CA . TYR A 1 110 ? -5.903 13.473 -12.734 1.00 97.44 110 TYR A CA 1
ATOM 865 C C . TYR A 1 110 ? -5.373 12.247 -11.980 1.00 97.44 110 TYR A C 1
ATOM 867 O O . TYR A 1 110 ? -5.479 11.123 -12.456 1.00 97.44 110 TYR A O 1
ATOM 875 N N . ILE A 1 111 ? -4.816 12.447 -10.780 1.00 97.56 111 ILE A N 1
ATOM 876 C CA . ILE A 1 111 ? -4.282 11.340 -9.970 1.00 97.56 111 ILE A CA 1
ATOM 877 C C . ILE A 1 111 ? -5.391 10.345 -9.610 1.00 97.56 111 ILE A C 1
ATOM 879 O O . ILE A 1 111 ? -5.153 9.139 -9.634 1.00 97.56 111 ILE A O 1
ATOM 883 N N . GLN A 1 112 ? -6.583 10.849 -9.289 1.00 94.62 112 GLN A N 1
ATOM 884 C CA . GLN A 1 112 ? -7.747 10.033 -8.966 1.00 94.62 112 GLN A CA 1
ATOM 885 C C . GLN A 1 112 ? -8.243 9.236 -10.183 1.00 94.62 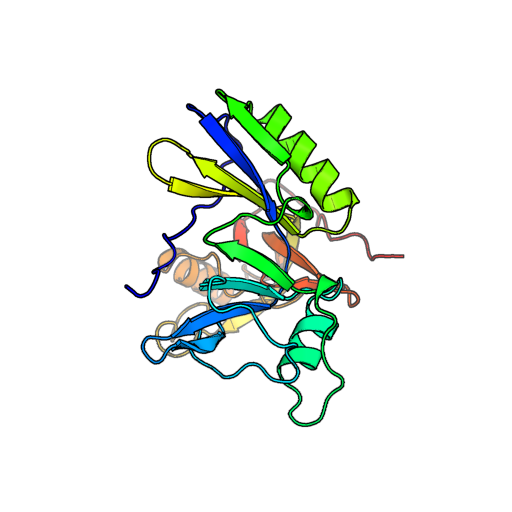112 GLN A C 1
ATOM 887 O O . GLN A 1 112 ? -8.439 8.033 -10.069 1.00 94.62 112 GLN A O 1
ATOM 892 N N . GLU A 1 113 ? -8.356 9.865 -11.352 1.00 95.56 113 GLU A N 1
ATOM 893 C CA . GLU A 1 113 ? -8.739 9.199 -12.605 1.00 95.56 113 GLU A CA 1
ATOM 894 C C . GLU A 1 113 ? -7.753 8.079 -12.976 1.00 95.56 113 GLU A C 1
ATOM 896 O O . GLU A 1 113 ? -8.152 6.958 -13.285 1.00 95.56 113 GLU A O 1
ATOM 901 N N . GLN A 1 114 ? -6.445 8.343 -12.874 1.00 97.31 114 GLN A N 1
ATOM 902 C CA . GLN A 1 114 ? -5.418 7.325 -13.119 1.00 97.31 114 GLN A CA 1
ATOM 903 C C . GLN A 1 114 ? -5.462 6.194 -12.083 1.00 97.31 114 GLN A C 1
ATOM 905 O O . GLN A 1 114 ? -5.187 5.039 -12.412 1.00 97.31 114 GLN A O 1
ATOM 910 N N . LEU A 1 115 ? -5.798 6.506 -10.826 1.00 95.50 115 LEU A N 1
ATOM 911 C CA . LEU A 1 115 ? -5.990 5.491 -9.795 1.00 95.50 115 LEU A CA 1
ATOM 912 C C . LEU A 1 115 ? -7.177 4.589 -10.153 1.00 95.50 115 LEU A C 1
ATOM 914 O O . LEU A 1 115 ? -7.026 3.374 -10.116 1.00 95.50 115 LEU A O 1
ATOM 918 N N . GLU A 1 116 ? -8.320 5.161 -10.526 1.00 92.00 116 GLU A N 1
ATOM 919 C CA . GLU A 1 116 ? -9.522 4.415 -10.923 1.00 92.00 116 GLU A CA 1
ATOM 920 C C . GLU A 1 116 ? -9.268 3.526 -12.143 1.00 92.00 116 GLU A C 1
ATOM 922 O O . GLU A 1 116 ? -9.626 2.349 -12.121 1.00 92.00 116 GLU A O 1
ATOM 927 N N . ALA A 1 117 ? -8.570 4.038 -13.161 1.00 94.56 117 ALA A N 1
ATOM 928 C CA . ALA A 1 117 ? -8.161 3.245 -14.318 1.00 94.56 117 ALA A CA 1
ATOM 929 C C . ALA A 1 117 ? -7.240 2.074 -13.922 1.00 94.56 117 ALA A C 1
ATOM 931 O O . ALA A 1 117 ? -7.433 0.949 -14.380 1.00 94.56 117 ALA A O 1
ATOM 932 N N . SER A 1 118 ? -6.268 2.314 -13.033 1.00 94.62 118 SER A N 1
ATOM 933 C CA . SER A 1 118 ? -5.359 1.275 -12.529 1.00 94.62 118 SER A CA 1
ATOM 934 C C . SER A 1 118 ? -6.110 0.177 -11.762 1.00 94.62 118 SER A C 1
ATOM 936 O O . SER A 1 118 ? -5.910 -1.011 -12.024 1.00 94.62 118 SER A O 1
ATOM 938 N N . LEU A 1 119 ? -7.033 0.566 -10.875 1.00 89.88 119 LEU A N 1
ATOM 939 C CA . LEU A 1 119 ? -7.886 -0.361 -10.122 1.00 89.88 119 LEU A CA 1
ATOM 940 C C . LEU A 1 119 ? -8.824 -1.153 -11.045 1.00 89.88 119 LEU A C 1
ATOM 942 O O . LEU A 1 119 ? -8.998 -2.352 -10.850 1.00 89.88 119 LEU A O 1
ATOM 946 N N . GLY A 1 120 ? -9.387 -0.512 -12.076 1.00 86.56 120 GLY A N 1
ATOM 947 C CA . GLY A 1 120 ? -10.235 -1.164 -13.081 1.00 86.56 120 GLY A CA 1
ATOM 948 C C . GLY A 1 120 ? -9.508 -2.245 -13.890 1.00 86.56 120 GLY A C 1
ATOM 949 O O . GLY A 1 120 ? -10.133 -3.200 -14.343 1.00 86.56 120 GLY A O 1
ATOM 950 N N . CYS A 1 121 ? -8.184 -2.138 -14.009 1.00 88.81 121 CYS A N 1
ATOM 951 C CA . CYS A 1 121 ? -7.317 -3.161 -14.596 1.00 88.81 121 CYS A CA 1
ATOM 952 C C . CYS A 1 121 ? -6.860 -4.237 -13.588 1.00 88.81 121 CYS A C 1
ATOM 954 O O . CYS A 1 121 ? -6.066 -5.105 -13.948 1.00 88.81 121 CYS A O 1
ATOM 956 N N . GLY A 1 122 ? -7.328 -4.190 -12.334 1.00 85.31 122 GLY A N 1
ATOM 957 C CA . GLY A 1 122 ? -6.969 -5.145 -11.280 1.00 85.31 122 GLY A CA 1
ATOM 958 C C . GLY A 1 122 ? -5.621 -4.878 -10.607 1.00 85.31 122 GLY A C 1
ATOM 959 O O . GLY A 1 122 ? -5.116 -5.732 -9.879 1.00 85.31 122 GLY A O 1
ATOM 960 N N . TYR A 1 123 ? -5.015 -3.713 -10.836 1.00 89.94 123 TYR A N 1
ATOM 961 C CA . TYR A 1 123 ? -3.782 -3.322 -10.160 1.00 89.94 123 TYR A CA 1
ATOM 962 C C . TYR A 1 123 ? -4.066 -2.663 -8.807 1.00 89.94 123 TYR A C 1
ATOM 964 O O . TYR A 1 123 ? -5.159 -2.187 -8.526 1.00 89.94 123 TYR A O 1
ATOM 972 N N . GLU A 1 124 ? -3.055 -2.596 -7.945 1.00 89.19 124 GLU A N 1
ATOM 973 C CA . GLU A 1 124 ? -3.200 -2.130 -6.560 1.00 89.19 124 GLU A CA 1
ATOM 974 C C . GLU A 1 124 ? -3.297 -0.597 -6.436 1.00 89.19 124 GLU A C 1
ATOM 976 O O . GLU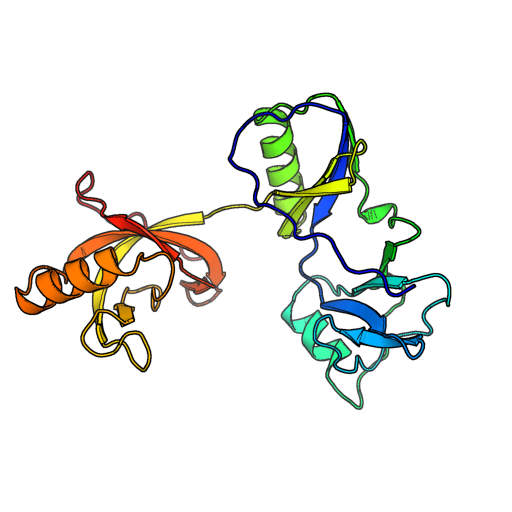 A 1 124 ? -3.685 -0.056 -5.396 1.00 89.19 124 GLU A O 1
ATOM 981 N N . GLY A 1 125 ? -2.859 0.128 -7.467 1.00 94.50 125 GLY A N 1
ATOM 982 C CA . GLY A 1 125 ? -2.889 1.587 -7.513 1.00 94.50 125 GLY A CA 1
ATOM 983 C C . GLY A 1 125 ? -1.753 2.169 -8.346 1.00 94.50 125 GLY A C 1
ATOM 984 O O . GLY A 1 125 ? -1.431 1.649 -9.412 1.00 94.50 125 GLY A O 1
ATOM 985 N N . LEU A 1 126 ? -1.129 3.246 -7.865 1.00 97.31 126 LEU A N 1
ATOM 986 C CA . LEU A 1 126 ? -0.025 3.932 -8.541 1.00 97.31 126 LEU A CA 1
ATOM 987 C C . LEU A 1 126 ? 1.175 4.162 -7.616 1.00 97.31 126 LEU A C 1
ATOM 989 O O . LEU A 1 126 ? 1.056 4.295 -6.390 1.00 97.31 126 LEU A O 1
ATOM 993 N N . VAL A 1 127 ? 2.348 4.298 -8.227 1.00 96.44 127 VAL A N 1
ATOM 994 C CA . VAL A 1 127 ? 3.533 4.903 -7.620 1.00 96.44 127 VAL A CA 1
ATOM 995 C C . VAL A 1 127 ? 3.960 6.093 -8.473 1.00 96.44 127 VAL A C 1
ATOM 997 O O . VAL A 1 127 ? 4.238 5.959 -9.660 1.00 96.44 127 VAL A O 1
ATOM 1000 N N . LEU A 1 128 ? 4.016 7.268 -7.853 1.00 97.25 128 LEU A N 1
ATOM 1001 C CA . LEU A 1 128 ? 4.485 8.504 -8.464 1.00 97.25 128 LEU A CA 1
ATOM 1002 C C . LEU A 1 128 ? 5.899 8.794 -7.967 1.00 97.25 128 LEU A C 1
ATOM 1004 O O . LEU A 1 128 ? 6.117 8.992 -6.768 1.00 97.25 128 LEU A O 1
ATOM 1008 N N . GLU A 1 129 ? 6.860 8.843 -8.882 1.00 95.75 129 GLU A N 1
ATOM 1009 C CA . GLU A 1 129 ? 8.236 9.242 -8.601 1.00 95.75 129 GLU A CA 1
ATOM 1010 C C . GLU A 1 129 ? 8.474 10.681 -9.056 1.00 95.75 129 GLU A C 1
ATOM 1012 O O . GLU A 1 129 ? 8.447 10.978 -10.248 1.00 95.75 129 GLU A O 1
ATOM 1017 N N . ARG A 1 130 ? 8.764 11.578 -8.109 1.00 95.94 130 ARG A N 1
ATOM 1018 C CA . ARG A 1 130 ? 9.179 12.944 -8.428 1.00 95.94 130 ARG A CA 1
ATOM 1019 C C . ARG A 1 130 ? 10.570 12.935 -9.045 1.00 95.94 130 ARG A C 1
ATOM 1021 O O . ARG A 1 130 ? 11.527 12.530 -8.384 1.00 95.94 130 ARG A O 1
ATOM 1028 N N . LEU A 1 131 ? 10.703 13.468 -10.255 1.00 95.12 131 LEU A N 1
ATOM 1029 C CA . LEU A 1 131 ? 11.960 13.417 -11.009 1.00 95.12 131 LEU A CA 1
ATOM 1030 C C . LEU A 1 131 ? 13.078 14.250 -10.370 1.00 95.12 131 LEU A C 1
ATOM 1032 O O . LEU A 1 131 ? 14.242 13.872 -10.431 1.00 95.12 131 LEU A O 1
ATOM 1036 N N . LYS A 1 132 ? 12.724 15.351 -9.694 1.00 94.06 132 LYS A N 1
ATOM 1037 C CA . LYS A 1 132 ? 13.691 16.272 -9.073 1.00 94.06 132 LYS A CA 1
ATOM 1038 C C . LYS A 1 132 ? 14.566 15.625 -7.991 1.00 94.06 132 LYS A C 1
ATOM 1040 O O . LYS A 1 132 ? 15.720 16.008 -7.839 1.00 94.06 132 LYS A O 1
ATOM 1045 N N . ASP A 1 133 ? 14.014 14.720 -7.185 1.00 91.06 133 ASP A N 1
ATOM 1046 C CA . ASP A 1 133 ? 14.692 14.186 -5.993 1.00 91.06 133 ASP A CA 1
ATOM 1047 C C . ASP A 1 133 ? 14.390 12.706 -5.701 1.00 91.06 133 ASP A C 1
ATOM 1049 O O . ASP A 1 133 ? 14.699 12.199 -4.614 1.00 91.06 133 ASP A O 1
ATOM 1053 N N . SER A 1 134 ? 13.789 12.005 -6.665 1.00 89.88 134 SER A N 1
ATOM 1054 C CA . SER A 1 134 ? 13.347 10.608 -6.554 1.00 89.88 134 SER A CA 1
ATOM 1055 C C . SER A 1 134 ? 12.463 10.367 -5.327 1.00 89.88 134 SER A C 1
ATOM 1057 O O . SER A 1 134 ? 12.583 9.348 -4.641 1.00 89.88 134 SER A O 1
ATOM 1059 N N . ARG A 1 135 ? 11.612 11.340 -4.974 1.00 91.50 135 ARG A N 1
ATOM 1060 C CA . ARG A 1 135 ? 10.617 11.159 -3.915 1.00 91.50 135 ARG A CA 1
ATOM 1061 C C . ARG A 1 135 ? 9.485 10.286 -4.438 1.00 91.50 135 ARG A C 1
ATOM 1063 O O . ARG A 1 135 ? 8.875 10.614 -5.449 1.00 91.50 135 ARG A O 1
ATOM 1070 N N . TRP A 1 136 ? 9.162 9.224 -3.709 1.00 93.25 136 TRP A N 1
ATOM 1071 C CA . TRP A 1 136 ? 8.093 8.304 -4.084 1.00 93.25 136 TRP A CA 1
ATOM 1072 C C . TRP A 1 136 ? 6.814 8.556 -3.296 1.00 93.25 136 TRP A C 1
ATOM 1074 O O . TRP A 1 136 ? 6.838 8.700 -2.066 1.00 93.25 136 TRP A O 1
ATOM 1084 N N . ILE A 1 137 ? 5.695 8.564 -4.009 1.00 95.50 137 ILE A N 1
ATOM 1085 C CA . ILE A 1 137 ? 4.347 8.696 -3.469 1.00 95.50 137 ILE A CA 1
ATOM 1086 C C . ILE A 1 137 ? 3.534 7.486 -3.927 1.00 95.50 137 ILE A C 1
ATOM 1088 O O . ILE A 1 137 ? 3.450 7.207 -5.114 1.00 95.50 137 ILE A O 1
ATOM 1092 N N . LYS A 1 138 ? 2.936 6.758 -2.987 1.00 93.94 138 LYS A N 1
ATOM 1093 C CA . LYS A 1 138 ? 1.987 5.680 -3.260 1.00 93.94 138 LYS A CA 1
ATOM 1094 C C . LYS A 1 138 ? 0.585 6.263 -3.287 1.00 93.94 138 LYS A C 1
ATOM 1096 O O . LYS A 1 138 ? 0.176 6.912 -2.321 1.00 93.94 138 LYS A O 1
ATOM 1101 N N . VAL A 1 139 ? -0.138 5.987 -4.357 1.00 94.44 139 VAL A N 1
ATOM 1102 C CA . VAL A 1 139 ? -1.556 6.305 -4.505 1.00 94.44 139 VAL A CA 1
ATOM 1103 C C . VAL A 1 139 ? -2.278 4.965 -4.516 1.00 94.44 139 VAL A C 1
ATOM 1105 O O . VAL A 1 139 ? -1.963 4.106 -5.330 1.00 94.44 139 VAL A O 1
ATOM 1108 N N . LYS A 1 140 ? -3.179 4.747 -3.568 1.00 88.50 140 LYS A N 1
ATOM 1109 C CA . LYS A 1 140 ? -3.980 3.525 -3.470 1.00 88.50 140 LYS A CA 1
ATOM 1110 C C . LYS A 1 140 ? -5.403 3.916 -3.136 1.00 88.50 140 LYS A C 1
ATOM 1112 O O . LYS A 1 140 ? -5.595 4.975 -2.528 1.00 88.50 140 LYS A O 1
ATOM 1117 N N . ASN A 1 141 ? -6.353 3.043 -3.456 1.00 78.94 141 ASN A N 1
ATOM 1118 C CA . ASN A 1 141 ? -7.686 3.195 -2.905 1.00 78.94 141 ASN A CA 1
ATOM 1119 C C . ASN A 1 141 ? -7.619 3.106 -1.377 1.00 78.94 141 ASN A C 1
ATOM 1121 O O . ASN A 1 141 ? -6.809 2.365 -0.812 1.00 78.94 141 ASN A O 1
ATOM 1125 N N . LYS A 1 142 ? -8.452 3.897 -0.718 1.00 73.31 142 LYS A N 1
ATOM 1126 C CA . LYS A 1 142 ? -8.683 3.808 0.718 1.00 73.31 142 LYS A CA 1
ATOM 1127 C C . LYS A 1 142 ? -10.165 3.567 0.876 1.00 73.31 142 LYS A C 1
ATOM 1129 O O . LYS A 1 142 ? -10.953 4.495 0.726 1.00 73.31 142 LYS A O 1
ATOM 1134 N N . GLU A 1 143 ? -10.530 2.324 1.136 1.00 79.62 143 GLU A N 1
ATOM 1135 C CA . GLU A 1 143 ? -11.911 1.998 1.447 1.00 79.62 143 GLU A CA 1
ATOM 1136 C C . GLU A 1 143 ? -12.141 2.321 2.913 1.00 79.62 143 GLU A C 1
ATOM 1138 O O . GLU A 1 143 ? -11.439 1.806 3.788 1.00 79.62 143 GLU A O 1
ATOM 1143 N N . THR A 1 144 ? -13.085 3.219 3.178 1.00 88.38 144 THR A N 1
ATOM 1144 C CA . THR A 1 144 ? -13.554 3.480 4.531 1.00 88.38 144 THR A CA 1
ATOM 1145 C C . THR A 1 144 ? -14.979 2.986 4.685 1.00 88.38 144 THR A C 1
ATOM 1147 O O . THR A 1 144 ? -15.828 3.184 3.816 1.00 88.38 144 THR A O 1
ATOM 1150 N N . TYR A 1 145 ? -15.229 2.334 5.812 1.00 91.88 145 TYR A N 1
ATOM 1151 C CA . TYR A 1 145 ? -16.536 1.820 6.183 1.00 91.88 145 TYR A CA 1
ATOM 1152 C C . TYR A 1 145 ? -16.877 2.284 7.589 1.00 91.88 145 TYR A C 1
ATOM 1154 O O . TYR A 1 145 ? -16.013 2.319 8.469 1.00 91.88 145 TYR A O 1
ATOM 1162 N N . ASP A 1 146 ? -18.145 2.613 7.795 1.00 93.31 146 ASP A N 1
ATOM 1163 C CA . ASP A 1 146 ? -18.662 2.955 9.113 1.00 93.31 146 ASP A CA 1
ATOM 1164 C C . ASP A 1 146 ? -19.287 1.701 9.715 1.00 93.31 146 ASP A C 1
ATOM 1166 O O . ASP A 1 146 ? -20.242 1.158 9.161 1.00 93.31 146 ASP A O 1
ATOM 1170 N N . VAL A 1 147 ? -18.726 1.211 10.816 1.00 94.81 147 VAL A N 1
ATOM 1171 C CA . VAL A 1 147 ? -19.092 -0.083 11.409 1.00 94.81 147 VAL A CA 1
ATOM 1172 C C . VAL A 1 147 ? -19.242 0.025 12.918 1.00 94.81 147 VAL A C 1
ATOM 1174 O O . VAL A 1 147 ? -18.592 0.853 13.561 1.00 94.81 147 VAL A O 1
ATOM 1177 N N . LEU A 1 148 ? -20.096 -0.815 13.493 1.00 95.50 148 LEU A N 1
ATOM 1178 C CA . LEU A 1 148 ? -20.327 -0.871 14.927 1.00 95.50 148 LEU A CA 1
ATOM 1179 C C . LEU A 1 148 ? -19.205 -1.628 15.629 1.00 95.50 148 LEU A C 1
ATOM 1181 O O . LEU A 1 148 ? -18.708 -2.666 15.174 1.00 95.50 148 LEU A O 1
ATOM 1185 N N . VAL A 1 149 ? -18.854 -1.125 16.805 1.00 96.62 149 VAL A N 1
ATOM 1186 C CA . VAL A 1 149 ? -18.050 -1.855 17.775 1.00 96.62 149 VAL A CA 1
ATOM 1187 C C . VAL A 1 149 ? -18.936 -2.918 18.420 1.00 96.62 149 VAL A C 1
ATOM 1189 O O . VAL A 1 149 ? -19.876 -2.605 19.144 1.00 96.62 149 VAL A O 1
ATOM 1192 N N . THR A 1 150 ? -18.632 -4.187 18.171 1.00 96.69 150 THR A N 1
ATOM 1193 C CA . THR A 1 150 ? -19.372 -5.343 18.704 1.00 96.69 150 THR A CA 1
ATOM 1194 C C . THR A 1 150 ? -18.631 -6.047 19.835 1.00 96.69 150 THR A C 1
ATOM 1196 O O . THR A 1 150 ? -19.174 -6.949 20.465 1.00 96.69 150 THR A O 1
ATOM 1199 N N . GLY A 1 151 ? -17.377 -5.680 20.088 1.00 96.50 151 GLY A N 1
ATOM 1200 C CA . GLY A 1 151 ? -16.590 -6.260 21.166 1.00 96.50 151 GLY A CA 1
ATOM 1201 C C . GLY A 1 151 ? -15.283 -5.520 21.403 1.00 96.50 151 GLY A C 1
ATOM 1202 O O . GLY A 1 151 ? -14.947 -4.551 20.720 1.00 96.50 151 GLY A O 1
ATOM 1203 N N . PHE A 1 152 ? -14.522 -6.022 22.367 1.00 95.25 152 PHE A N 1
ATOM 1204 C CA . PHE A 1 152 ? -13.298 -5.401 22.847 1.00 95.25 152 PHE A CA 1
ATOM 1205 C C . PHE A 1 152 ? -12.234 -6.466 23.101 1.00 95.25 152 PHE A C 1
ATOM 1207 O O . PHE A 1 152 ? -12.540 -7.569 23.550 1.00 95.25 152 PHE A O 1
ATOM 1214 N N . GLN A 1 153 ? -10.975 -6.147 22.817 1.00 96.88 153 GLN A N 1
ATOM 1215 C CA . GLN A 1 153 ? -9.844 -6.999 23.158 1.00 96.88 153 GLN A CA 1
ATOM 1216 C C . GLN A 1 153 ? -8.803 -6.200 23.941 1.00 96.88 153 GLN A C 1
ATOM 1218 O O . GLN A 1 153 ? -8.260 -5.212 23.437 1.00 96.88 153 GLN A O 1
ATOM 1223 N N . ALA A 1 154 ? -8.471 -6.688 25.137 1.00 96.12 154 ALA A N 1
ATOM 1224 C CA . ALA A 1 154 ? -7.417 -6.128 25.974 1.00 96.12 154 ALA A CA 1
ATOM 1225 C C . ALA A 1 154 ? -6.054 -6.148 25.262 1.00 96.12 154 ALA A C 1
ATOM 1227 O O . ALA A 1 154 ? -5.724 -7.075 24.510 1.00 96.12 154 ALA A O 1
ATOM 1228 N N . GLY A 1 155 ? -5.270 -5.094 25.472 1.00 95.19 155 GLY A N 1
ATOM 1229 C CA . GLY A 1 155 ? -3.916 -5.002 24.952 1.00 95.19 155 GLY A CA 1
ATOM 1230 C C . GLY A 1 155 ? -2.949 -5.905 25.710 1.00 95.19 155 GLY A C 1
ATOM 1231 O O . GLY A 1 155 ? -3.159 -6.256 26.867 1.00 95.19 155 GLY A O 1
ATOM 1232 N N . THR A 1 156 ? -1.869 -6.287 25.034 1.00 94.31 156 THR A N 1
ATOM 1233 C CA . THR A 1 156 ? -0.768 -7.064 25.612 1.00 94.31 156 THR A CA 1
ATOM 1234 C C . THR A 1 156 ? 0.556 -6.321 25.420 1.00 94.31 156 THR A C 1
ATOM 1236 O O . THR A 1 156 ? 0.662 -5.404 24.592 1.00 94.31 156 THR A O 1
ATOM 1239 N N . GLY A 1 157 ? 1.582 -6.700 26.187 1.00 94.25 157 GLY A N 1
ATOM 1240 C CA . GLY A 1 157 ? 2.916 -6.102 26.106 1.00 94.25 157 GLY A CA 1
ATOM 1241 C C . GLY A 1 157 ? 2.869 -4.596 26.358 1.00 94.25 157 GLY A C 1
ATOM 1242 O O . GLY A 1 157 ? 2.352 -4.144 27.371 1.00 94.25 157 GLY A O 1
ATOM 1243 N N . LYS A 1 158 ? 3.336 -3.783 25.400 1.00 92.38 158 LYS A N 1
ATOM 1244 C CA . LYS A 1 158 ? 3.323 -2.314 25.549 1.00 92.38 158 LYS A CA 1
ATOM 1245 C C . LYS A 1 158 ? 1.921 -1.715 25.733 1.00 92.38 158 LYS A C 1
ATOM 1247 O O . LYS A 1 158 ? 1.812 -0.549 26.103 1.00 92.38 158 LYS A O 1
ATOM 1252 N N . HIS A 1 159 ? 0.865 -2.456 25.393 1.00 92.88 159 HIS A N 1
ATOM 1253 C CA . HIS A 1 159 ? -0.527 -2.023 25.520 1.00 92.88 159 HIS A CA 1
ATOM 1254 C C . HIS A 1 159 ? -1.276 -2.715 26.665 1.00 92.88 159 HIS A C 1
ATOM 1256 O O . HIS A 1 159 ? -2.497 -2.641 26.706 1.00 92.88 159 HIS A O 1
ATOM 1262 N N . GLU A 1 160 ? -0.578 -3.378 27.584 1.00 94.25 160 GLU A N 1
ATOM 1263 C CA . GLU A 1 160 ? -1.195 -3.923 28.795 1.00 94.25 160 GLU A CA 1
ATOM 1264 C C . GLU A 1 160 ? -1.885 -2.817 29.617 1.00 94.25 160 GLU A C 1
ATOM 1266 O O . GLU A 1 160 ? -1.405 -1.683 29.673 1.00 94.25 160 GLU A O 1
ATOM 1271 N N . GLY A 1 161 ? -3.054 -3.130 30.185 1.00 93.50 161 GLY A N 1
ATOM 1272 C CA . GLY A 1 161 ? -3.889 -2.179 30.934 1.00 93.50 161 GLY A CA 1
ATOM 1273 C C . GLY A 1 161 ? -4.703 -1.192 30.085 1.00 93.50 161 GLY A C 1
ATOM 1274 O O . GLY A 1 161 ? -5.413 -0.365 30.644 1.00 93.50 161 GLY A O 1
ATOM 1275 N N . ARG A 1 162 ? -4.625 -1.267 28.750 1.00 96.00 162 ARG A N 1
ATOM 1276 C CA . ARG A 1 162 ? -5.391 -0.415 27.824 1.00 96.00 162 ARG A CA 1
ATOM 1277 C C . ARG A 1 162 ? -5.942 -1.204 26.642 1.00 96.00 162 ARG A C 1
ATOM 1279 O O . ARG A 1 162 ? -5.591 -2.367 26.424 1.00 96.00 162 ARG A O 1
ATOM 1286 N N . MET A 1 163 ? -6.764 -0.546 25.826 1.00 97.38 163 MET A N 1
ATOM 1287 C CA . MET A 1 163 ? -7.385 -1.174 24.665 1.00 97.38 163 MET A CA 1
ATOM 1288 C C . MET A 1 163 ? -6.333 -1.698 23.676 1.00 97.38 163 MET A C 1
ATOM 1290 O O . MET A 1 163 ? -5.467 -0.960 23.185 1.00 97.38 163 MET A O 1
ATOM 1294 N N . GLY A 1 164 ? -6.434 -2.987 23.351 1.00 96.81 164 GLY A N 1
ATOM 1295 C CA . GLY A 1 164 ? -5.629 -3.655 22.333 1.00 96.81 164 GLY A CA 1
ATOM 1296 C C . GLY A 1 164 ? -6.262 -3.552 20.951 1.00 96.81 164 GLY A C 1
ATOM 1297 O O . GLY A 1 164 ? -5.587 -3.178 19.986 1.00 96.81 164 GLY A O 1
ATOM 1298 N N . ALA A 1 165 ? -7.552 -3.867 20.859 1.00 97.56 165 ALA A N 1
ATOM 1299 C CA . ALA A 1 165 ? -8.349 -3.667 19.655 1.00 97.56 165 ALA A CA 1
ATOM 1300 C C . ALA A 1 165 ? -9.846 -3.557 19.950 1.00 97.56 165 ALA A C 1
ATOM 1302 O O . ALA A 1 165 ? -10.335 -4.099 20.940 1.00 97.56 165 ALA A O 1
ATOM 1303 N N . LEU A 1 166 ? -10.567 -2.956 19.007 1.00 97.88 166 LEU A N 1
ATOM 1304 C CA . LEU A 1 166 ? -12.020 -3.058 18.907 1.00 97.88 166 LEU A CA 1
ATOM 1305 C C . LEU A 1 166 ? -12.380 -4.235 17.994 1.00 97.88 166 LEU A C 1
ATOM 1307 O O . LEU A 1 166 ? -11.685 -4.502 17.008 1.00 97.88 166 LEU A O 1
ATOM 1311 N N . ILE A 1 167 ? -13.449 -4.951 18.324 1.00 97.62 167 ILE A N 1
ATOM 1312 C CA . ILE A 1 167 ? -13.997 -6.036 17.504 1.00 97.62 167 ILE A CA 1
ATOM 1313 C C . ILE A 1 167 ? -15.223 -5.505 16.771 1.00 97.62 167 ILE A C 1
ATOM 1315 O O . ILE A 1 167 ? -16.044 -4.817 17.373 1.00 97.62 167 ILE A O 1
ATOM 1319 N N . THR A 1 168 ? -15.343 -5.829 15.488 1.00 95.88 168 THR A N 1
ATOM 1320 C CA . THR A 1 168 ? -16.512 -5.521 14.655 1.00 95.88 168 THR A CA 1
ATOM 1321 C C . THR A 1 168 ? -16.989 -6.792 13.955 1.00 95.88 168 THR A C 1
ATOM 1323 O O . THR A 1 168 ? -16.273 -7.803 13.911 1.00 95.88 168 THR A O 1
ATOM 1326 N N . ALA A 1 169 ? -18.164 -6.743 13.324 1.00 94.50 169 ALA A N 1
ATOM 1327 C CA . ALA A 1 169 ? -18.653 -7.838 12.482 1.00 94.50 169 ALA A CA 1
ATOM 1328 C C . ALA A 1 169 ? -17.690 -8.187 11.322 1.00 94.50 169 ALA A C 1
ATOM 1330 O O . ALA A 1 169 ? -17.684 -9.321 10.831 1.00 94.50 169 ALA A O 1
ATOM 1331 N N . TYR A 1 170 ? -16.820 -7.252 10.931 1.00 94.50 170 TYR A N 1
ATOM 1332 C CA . TYR A 1 170 ? -15.911 -7.350 9.784 1.00 94.50 170 TYR A CA 1
ATOM 1333 C C . TYR A 1 170 ? -14.459 -7.652 10.186 1.00 94.50 170 TYR A C 1
ATOM 1335 O O . TYR A 1 170 ? -13.589 -7.762 9.326 1.00 94.50 170 TYR A O 1
ATOM 1343 N N . GLY A 1 171 ? -14.179 -7.842 11.479 1.00 94.25 171 GLY A N 1
ATOM 1344 C CA . GLY A 1 171 ? -12.865 -8.246 11.978 1.00 94.25 171 GLY A CA 1
ATOM 1345 C C . GLY A 1 171 ? -12.355 -7.388 13.133 1.00 94.25 171 GLY A C 1
ATOM 1346 O O . GLY A 1 171 ? -13.076 -6.599 13.737 1.00 94.25 171 GLY A O 1
ATOM 1347 N N . LYS A 1 172 ? -11.077 -7.575 13.468 1.00 96.62 172 LYS A N 1
ATOM 1348 C CA . LYS A 1 172 ? -10.417 -6.897 14.589 1.00 96.62 172 LYS A CA 1
ATOM 1349 C C . LYS A 1 172 ? -9.712 -5.626 14.121 1.00 96.62 172 LYS A C 1
ATOM 1351 O O . LYS A 1 172 ? -8.785 -5.699 13.317 1.00 96.62 172 LYS A O 1
ATOM 1356 N N . VAL A 1 173 ? -10.056 -4.484 14.710 1.00 97.25 173 VAL A N 1
ATOM 1357 C CA . VAL A 1 173 ? -9.418 -3.186 14.452 1.00 97.25 173 VAL A CA 1
ATOM 1358 C C . VAL A 1 173 ? -8.415 -2.889 15.565 1.00 97.25 173 VAL A C 1
ATOM 1360 O O . VAL A 1 173 ? -8.762 -2.377 16.625 1.00 97.25 173 VAL A O 1
ATOM 1363 N N . GLY A 1 174 ? -7.150 -3.259 15.344 1.00 95.88 174 GLY A N 1
ATOM 1364 C CA . GLY A 1 174 ? -6.073 -3.109 16.338 1.00 95.88 174 GLY A CA 1
ATOM 1365 C C . GLY A 1 174 ? -5.081 -1.978 16.065 1.00 95.88 174 GLY A C 1
ATOM 1366 O O . GLY A 1 174 ? -4.161 -1.765 16.856 1.00 95.88 174 GLY A O 1
ATOM 1367 N N . THR A 1 175 ? -5.217 -1.265 14.945 1.00 94.75 175 THR A N 1
ATOM 1368 C CA . THR A 1 175 ? -4.275 -0.221 14.510 1.00 94.75 175 THR A CA 1
ATOM 1369 C C . THR A 1 175 ? -5.005 1.082 14.186 1.00 94.75 175 THR A C 1
ATOM 1371 O O . THR A 1 175 ? -6.226 1.090 14.084 1.00 94.75 175 THR A O 1
ATOM 1374 N N . GLY A 1 176 ? -4.272 2.190 14.034 1.00 93.19 176 GLY A N 1
ATOM 1375 C CA . GLY A 1 176 ? -4.859 3.516 13.769 1.00 93.19 176 GLY A CA 1
ATOM 1376 C C . GLY A 1 176 ? -5.125 4.353 15.024 1.00 93.19 176 GLY A C 1
ATOM 1377 O O . GLY A 1 176 ? -5.313 5.555 14.913 1.00 93.19 176 GLY A O 1
ATOM 1378 N N . PHE A 1 177 ? -5.032 3.749 16.210 1.00 96.44 177 PHE A N 1
ATOM 1379 C CA . PHE A 1 177 ? -5.169 4.447 17.487 1.00 96.44 177 PHE A CA 1
ATOM 1380 C C . PHE A 1 177 ? -3.854 5.068 17.954 1.00 96.44 177 PHE A C 1
ATOM 1382 O O . PHE A 1 177 ? -2.795 4.431 17.891 1.00 96.44 177 PHE A O 1
ATOM 1389 N N . THR A 1 178 ? -3.943 6.278 18.495 1.00 94.81 178 THR A N 1
ATOM 1390 C CA . THR A 1 178 ? -2.910 6.839 19.365 1.00 94.81 178 THR A CA 1
ATOM 1391 C C . THR A 1 178 ? -2.935 6.154 20.732 1.00 94.81 178 THR A C 1
ATOM 1393 O O . THR A 1 178 ? -3.911 5.511 21.121 1.00 94.81 178 THR A O 1
ATOM 1396 N N . ASP A 1 179 ? -1.852 6.303 21.489 1.00 94.38 179 ASP A N 1
ATOM 1397 C CA . ASP A 1 179 ? -1.757 5.757 22.842 1.00 94.38 179 ASP A CA 1
ATOM 1398 C C . ASP A 1 179 ? -2.812 6.349 23.797 1.00 94.38 179 ASP A C 1
ATOM 1400 O O . ASP A 1 179 ? -3.315 5.615 24.644 1.00 94.38 179 ASP A O 1
ATOM 1404 N N . ALA A 1 180 ? -3.187 7.623 23.614 1.00 95.62 180 ALA A N 1
ATOM 1405 C CA . ALA A 1 180 ? -4.265 8.281 24.358 1.00 95.62 180 ALA A CA 1
ATOM 1406 C C . ALA A 1 180 ? -5.641 7.713 23.985 1.00 95.62 180 ALA A C 1
ATOM 1408 O O . ALA A 1 180 ? -6.400 7.325 24.866 1.00 95.62 180 ALA A O 1
ATOM 1409 N N . GLN A 1 181 ? -5.913 7.530 22.687 1.00 96.50 181 GLN A N 1
ATOM 1410 C CA . GLN A 1 181 ? -7.160 6.907 22.231 1.00 96.50 181 GLN A CA 1
ATOM 1411 C C . GLN A 1 181 ? -7.326 5.490 22.786 1.00 96.50 181 GLN A C 1
ATOM 1413 O O . GLN A 1 181 ? -8.435 5.071 23.089 1.00 96.50 181 GLN A O 1
ATOM 1418 N N . ARG A 1 182 ? -6.238 4.727 22.957 1.00 97.25 182 ARG A N 1
ATOM 1419 C CA . ARG A 1 182 ? -6.325 3.400 23.589 1.00 97.25 182 ARG A CA 1
ATOM 1420 C C . ARG A 1 182 ? -6.786 3.456 25.041 1.00 97.25 182 ARG A C 1
ATOM 1422 O O . ARG A 1 182 ? -7.455 2.522 25.470 1.00 97.25 182 ARG A O 1
ATOM 1429 N N . GLN A 1 183 ? -6.411 4.502 25.774 1.00 97.25 183 GLN A N 1
ATOM 1430 C CA . GLN A 1 183 ? -6.898 4.715 27.133 1.00 97.25 183 GLN A CA 1
ATOM 1431 C C . GLN A 1 183 ? -8.361 5.160 27.111 1.00 97.25 183 GLN A C 1
ATOM 1433 O O . GLN A 1 183 ? -9.181 4.540 27.766 1.00 97.25 183 GLN A O 1
ATOM 1438 N N . GLU A 1 184 ? -8.714 6.133 26.270 1.00 96.25 184 GLU A N 1
ATOM 1439 C CA . GLU A 1 184 ? -10.100 6.609 26.131 1.00 96.25 184 GLU A CA 1
ATOM 1440 C C . GLU A 1 184 ? -11.072 5.464 25.800 1.00 96.25 184 GLU A C 1
ATOM 1442 O O . GLU A 1 184 ? -12.130 5.335 26.410 1.00 96.25 184 GLU A O 1
ATOM 1447 N N . TRP A 1 185 ? -10.700 4.582 24.867 1.00 97.00 185 TRP A N 1
ATOM 1448 C CA . TRP A 1 185 ? -11.507 3.408 24.530 1.00 97.00 185 TRP A CA 1
ATOM 1449 C C . TRP A 1 185 ? -11.563 2.369 25.654 1.00 97.00 185 TRP A C 1
ATOM 1451 O O . TRP A 1 185 ? -12.570 1.671 25.760 1.00 97.00 185 TRP A O 1
ATOM 1461 N N . GLN A 1 186 ? -10.516 2.254 26.478 1.00 97.31 186 GLN A N 1
ATOM 1462 C CA . GLN A 1 186 ? -10.548 1.420 27.682 1.00 97.31 186 GLN A CA 1
ATOM 1463 C C . GLN A 1 186 ? -11.548 1.989 28.693 1.00 97.31 186 GLN A C 1
ATOM 1465 O O . GLN A 1 186 ? -12.424 1.263 29.149 1.00 97.31 186 GLN A O 1
ATOM 1470 N N . ASP A 1 187 ? -11.495 3.294 28.951 1.00 96.75 187 ASP A N 1
ATOM 1471 C CA . ASP A 1 187 ? -12.389 3.957 29.900 1.00 96.75 187 ASP A CA 1
ATOM 1472 C C . ASP A 1 187 ? -13.858 3.865 29.444 1.00 96.75 187 ASP A C 1
ATOM 1474 O O . ASP A 1 187 ? -14.748 3.607 30.255 1.00 96.75 187 ASP A O 1
ATOM 1478 N N . LEU A 1 188 ? -14.124 4.025 28.140 1.00 95.56 188 LEU A N 1
ATOM 1479 C CA . LEU A 1 188 ? -15.457 3.832 27.551 1.00 95.56 188 LEU A CA 1
ATOM 1480 C C . LEU A 1 188 ? -15.942 2.386 27.677 1.00 95.56 188 LEU A C 1
ATOM 1482 O O . LEU A 1 188 ? -17.130 2.149 27.894 1.00 95.56 188 LEU A O 1
ATOM 1486 N N . HIS A 1 189 ? -15.045 1.414 27.516 1.00 95.69 189 HIS A N 1
ATOM 1487 C CA . HIS A 1 189 ? -15.375 0.005 27.691 1.00 95.69 189 HIS A CA 1
ATOM 1488 C C . HIS A 1 189 ? -15.733 -0.300 29.146 1.00 95.69 189 HIS A C 1
ATOM 1490 O O . HIS A 1 189 ? -16.754 -0.935 29.397 1.00 95.69 189 HIS A O 1
ATOM 1496 N N . ASP A 1 190 ? -14.947 0.203 30.095 1.00 95.62 190 ASP A N 1
ATOM 1497 C CA . ASP A 1 190 ? -15.155 -0.031 31.526 1.00 95.62 190 ASP A CA 1
ATOM 1498 C C . ASP A 1 190 ? -16.443 0.642 32.035 1.00 95.62 190 ASP A C 1
ATOM 1500 O O . ASP A 1 190 ? -17.082 0.152 32.964 1.00 95.62 190 ASP A O 1
ATOM 1504 N N . GLN A 1 191 ? -16.883 1.714 31.366 1.00 95.94 191 GLN A N 1
ATOM 1505 C CA . GLN A 1 191 ? -18.190 2.355 31.565 1.00 95.94 191 GLN A CA 1
ATOM 1506 C C . GLN A 1 191 ? -19.352 1.647 30.842 1.00 95.94 191 GLN A C 1
ATOM 1508 O O . GLN A 1 191 ? -20.502 2.055 30.990 1.00 95.94 191 GLN A O 1
ATOM 1513 N N . GLY A 1 192 ? -19.082 0.615 30.037 1.00 94.88 192 GLY A N 1
ATOM 1514 C CA . GLY A 1 192 ? -20.092 -0.089 29.242 1.00 94.88 192 GLY A CA 1
ATOM 1515 C C . GLY A 1 192 ? -20.609 0.691 28.026 1.00 94.88 192 GLY A C 1
ATOM 1516 O O . GLY A 1 192 ? -21.628 0.314 27.454 1.00 94.88 192 GLY A O 1
ATOM 1517 N N . LEU A 1 193 ? -19.923 1.763 27.619 1.00 93.75 193 LEU A N 1
ATOM 1518 C CA . LEU A 1 193 ? -20.336 2.663 26.534 1.00 93.75 193 LEU A CA 1
ATOM 1519 C C . LEU A 1 193 ? -19.665 2.357 25.190 1.00 93.75 193 LEU A C 1
ATOM 1521 O O . LEU A 1 193 ? -20.132 2.836 24.164 1.00 93.75 193 LEU A O 1
ATOM 1525 N N . ALA A 1 194 ? -18.574 1.584 25.171 1.00 92.88 194 ALA A N 1
ATOM 1526 C CA . ALA A 1 194 ? -17.821 1.327 23.940 1.00 92.88 194 ALA A CA 1
ATOM 1527 C C . ALA A 1 194 ? -18.582 0.464 22.916 1.00 92.88 194 ALA A C 1
ATOM 1529 O O . ALA A 1 194 ? -18.427 0.657 21.709 1.00 92.88 194 ALA A O 1
ATOM 1530 N N . ILE A 1 195 ? -19.370 -0.511 23.379 1.00 95.50 195 ILE A N 1
ATOM 1531 C CA . ILE A 1 195 ? -20.109 -1.431 22.505 1.00 95.50 195 ILE A CA 1
ATOM 1532 C C . ILE A 1 195 ? -21.326 -0.713 21.918 1.00 95.50 195 ILE A C 1
ATOM 1534 O O . ILE A 1 195 ? -22.072 -0.057 22.635 1.00 95.50 195 ILE A O 1
ATOM 1538 N N . GLY A 1 196 ? -21.532 -0.850 20.609 1.00 92.81 196 GLY A N 1
ATOM 1539 C CA . GLY A 1 196 ? -22.583 -0.153 19.865 1.00 92.81 196 GLY A CA 1
ATOM 1540 C C . GLY A 1 196 ? -22.177 1.231 19.353 1.00 92.81 196 GLY A C 1
ATOM 1541 O O . GLY A 1 196 ? -22.937 1.841 18.606 1.00 92.81 196 GLY A O 1
ATOM 1542 N N . MET A 1 197 ? -20.979 1.726 19.683 1.00 93.50 197 MET A N 1
ATOM 1543 C CA . MET A 1 197 ? -20.459 2.941 19.057 1.00 93.50 197 MET A CA 1
ATOM 1544 C C . MET A 1 197 ? -20.099 2.686 17.596 1.00 93.50 197 MET A C 1
ATOM 1546 O O . MET A 1 197 ? -19.516 1.655 17.254 1.00 93.50 197 MET A O 1
ATOM 1550 N N . LEU A 1 198 ? -20.396 3.663 16.743 1.00 94.62 198 LEU A N 1
ATOM 1551 C CA . LEU A 1 198 ? -20.026 3.632 15.337 1.00 94.62 198 LEU A CA 1
ATOM 1552 C C . LEU A 1 198 ? -18.624 4.221 15.143 1.00 94.62 198 LEU A C 1
ATOM 1554 O O . LEU A 1 198 ? -18.291 5.281 15.684 1.00 94.62 198 LEU A O 1
ATOM 1558 N N . ILE A 1 199 ? -17.797 3.542 14.355 1.00 95.88 199 ILE A N 1
ATOM 1559 C CA . ILE A 1 199 ? -16.434 3.963 14.031 1.00 95.88 199 ILE A CA 1
ATOM 1560 C C . ILE A 1 199 ? -16.201 3.913 12.525 1.00 95.88 199 ILE A C 1
ATOM 1562 O O . ILE A 1 199 ? -16.719 3.041 11.837 1.00 95.88 199 ILE A O 1
ATOM 1566 N N . GLU A 1 200 ? -15.378 4.829 12.027 1.00 94.81 200 GLU A N 1
ATOM 1567 C CA . GLU A 1 200 ? -14.879 4.789 10.655 1.00 94.81 200 GLU A CA 1
ATOM 1568 C C . GLU A 1 200 ? -13.580 3.995 10.626 1.00 94.81 200 GLU A C 1
ATOM 1570 O O . GLU A 1 200 ? -12.630 4.282 11.369 1.00 94.81 200 GLU A O 1
ATOM 1575 N N . VAL A 1 201 ? -13.557 2.981 9.770 1.00 94.31 201 VAL A N 1
ATOM 1576 C CA . VAL A 1 201 ? -12.442 2.056 9.606 1.00 94.31 201 VAL A CA 1
ATOM 1577 C C . VAL A 1 201 ? -11.962 2.127 8.167 1.00 94.31 201 VAL A C 1
ATOM 1579 O O . VAL A 1 201 ? -12.725 1.860 7.249 1.00 94.31 201 VAL A O 1
ATOM 1582 N N . GLU A 1 202 ? -10.687 2.461 7.983 1.00 91.25 202 GLU A N 1
ATOM 1583 C CA . GLU A 1 202 ? -9.977 2.323 6.710 1.00 91.25 202 GLU A CA 1
ATOM 1584 C C . GLU A 1 202 ? -9.479 0.879 6.590 1.00 91.25 202 GLU A C 1
ATOM 1586 O O . GLU A 1 202 ? -8.814 0.383 7.504 1.00 91.25 202 GLU A O 1
ATOM 1591 N N . CYS A 1 203 ? -9.748 0.202 5.478 1.00 89.44 203 CYS A N 1
ATOM 1592 C CA . CYS A 1 203 ? -9.154 -1.096 5.163 1.00 89.44 203 CYS A CA 1
ATOM 1593 C C . CYS A 1 203 ? -8.467 -1.088 3.797 1.00 89.44 203 CYS A C 1
ATOM 1595 O O . CYS A 1 203 ? -8.687 -0.208 2.966 1.00 89.44 203 CYS A O 1
ATOM 1597 N N . MET A 1 204 ? -7.577 -2.061 3.593 1.00 80.75 204 MET A N 1
ATOM 1598 C CA . MET A 1 204 ? -6.906 -2.244 2.306 1.00 80.75 204 MET A CA 1
ATOM 1599 C C . MET A 1 204 ? -7.871 -2.787 1.251 1.00 80.75 204 MET A C 1
ATOM 1601 O O . MET A 1 204 ? -7.831 -2.338 0.115 1.00 80.75 204 MET A O 1
ATOM 1605 N N . GLU A 1 205 ? -8.702 -3.744 1.650 1.00 80.25 205 GLU A N 1
ATOM 1606 C CA . GLU A 1 205 ? -9.783 -4.328 0.859 1.00 80.25 205 GLU A CA 1
ATOM 1607 C C . GLU A 1 205 ? -10.732 -5.086 1.798 1.00 80.25 205 GLU A C 1
ATOM 1609 O O . GLU A 1 205 ? -10.393 -5.378 2.960 1.00 80.25 205 GLU A O 1
ATOM 1614 N N . VAL A 1 206 ? -11.877 -5.480 1.255 1.00 86.06 206 VAL A N 1
ATOM 1615 C CA . VAL A 1 206 ? -12.785 -6.471 1.833 1.00 86.06 206 VAL A CA 1
ATOM 1616 C C . VAL A 1 206 ? -12.462 -7.840 1.228 1.00 86.06 206 VAL A C 1
ATOM 1618 O O . VAL A 1 206 ? -12.489 -8.010 0.013 1.00 86.06 206 VAL A O 1
ATOM 1621 N N . THR A 1 207 ? -12.142 -8.830 2.063 1.00 84.88 207 THR A N 1
ATOM 1622 C CA . THR A 1 207 ? -11.864 -10.200 1.606 1.00 84.88 207 THR A CA 1
ATOM 1623 C C . THR A 1 207 ? -13.127 -10.872 1.060 1.00 84.88 207 THR A C 1
ATOM 1625 O O . THR A 1 207 ? -14.244 -10.431 1.330 1.00 84.88 207 THR A O 1
ATOM 1628 N N . LYS A 1 208 ? -12.969 -12.004 0.360 1.00 80.38 208 LYS A N 1
ATOM 1629 C CA . LYS A 1 208 ? -14.097 -12.826 -0.127 1.00 80.38 208 LYS A CA 1
ATOM 1630 C C . LYS A 1 208 ? -15.075 -13.228 0.987 1.00 80.38 208 LYS A C 1
ATOM 1632 O O . LYS A 1 208 ? -16.276 -13.285 0.759 1.00 80.38 208 LYS A O 1
ATOM 1637 N N . ASP A 1 209 ? -14.573 -13.415 2.209 1.00 85.88 209 ASP A N 1
ATOM 1638 C CA . ASP A 1 209 ? -15.383 -13.734 3.395 1.00 85.88 209 ASP A CA 1
ATOM 1639 C C . ASP A 1 209 ? -16.066 -12.504 4.027 1.00 85.88 209 ASP A C 1
ATOM 1641 O O . ASP A 1 209 ? -16.656 -12.590 5.108 1.00 85.88 209 ASP A O 1
ATO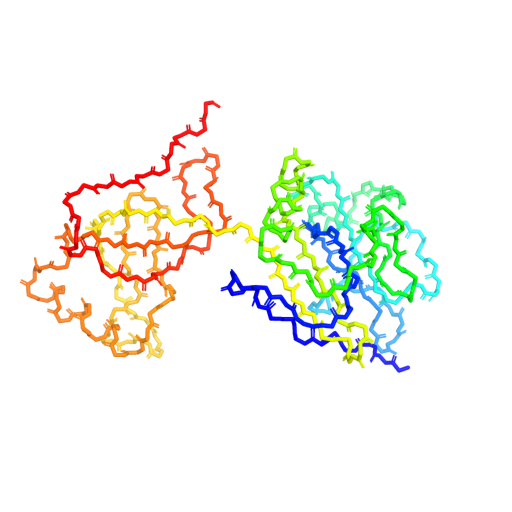M 1645 N N . GLY A 1 210 ? -15.951 -11.329 3.403 1.00 87.12 210 GLY A N 1
ATOM 1646 C CA . GLY A 1 210 ? -16.501 -10.078 3.911 1.00 87.12 210 GLY A CA 1
ATOM 1647 C C . GLY A 1 210 ? -15.745 -9.518 5.117 1.00 87.12 210 GLY A C 1
ATOM 1648 O O . GLY A 1 210 ? -16.344 -8.820 5.930 1.00 87.12 210 GLY A O 1
ATOM 1649 N N . LYS A 1 211 ? -14.456 -9.839 5.300 1.00 92.19 211 LYS A N 1
ATOM 1650 C CA . LYS A 1 211 ? -13.636 -9.309 6.406 1.00 92.19 211 LYS A CA 1
ATOM 1651 C C . LYS A 1 211 ? -12.709 -8.205 5.920 1.00 92.19 211 LYS A C 1
ATOM 1653 O O . LYS A 1 211 ? -12.246 -8.226 4.789 1.00 92.19 211 LYS A O 1
ATOM 1658 N N . PHE A 1 212 ? -12.386 -7.251 6.782 1.00 92.19 212 PHE A N 1
ATOM 1659 C CA . PHE A 1 212 ? -11.424 -6.206 6.446 1.00 92.19 212 PHE A CA 1
ATOM 1660 C C . PHE A 1 212 ? -9.993 -6.740 6.474 1.00 92.19 212 PHE A C 1
ATOM 1662 O O . PHE A 1 212 ? -9.538 -7.270 7.494 1.00 92.19 212 PHE A O 1
ATOM 1669 N N . ARG A 1 213 ? -9.243 -6.524 5.388 1.00 88.44 213 ARG A N 1
ATOM 1670 C CA . ARG A 1 213 ? -7.794 -6.746 5.366 1.00 88.44 213 ARG A CA 1
ATOM 1671 C C . ARG A 1 213 ? -7.070 -5.489 5.849 1.00 88.44 213 ARG A C 1
ATOM 1673 O O . ARG A 1 213 ? -7.275 -4.391 5.337 1.00 88.44 213 ARG A O 1
ATOM 1680 N N . HIS A 1 214 ? -6.208 -5.657 6.852 1.00 88.75 214 HIS A N 1
ATOM 1681 C CA . HIS A 1 214 ? -5.449 -4.576 7.500 1.00 88.75 214 HIS A CA 1
ATOM 1682 C C . HIS A 1 214 ? -6.293 -3.366 7.966 1.00 88.75 214 HIS A C 1
ATOM 1684 O O . HIS A 1 214 ? -5.934 -2.229 7.654 1.00 88.75 214 HIS A O 1
ATOM 1690 N N . PRO A 1 215 ? -7.378 -3.572 8.738 1.00 94.31 215 PRO A N 1
ATOM 1691 C CA . PRO A 1 215 ? -8.226 -2.477 9.190 1.00 94.31 215 PRO A CA 1
ATOM 1692 C C . PRO A 1 215 ? -7.494 -1.521 10.138 1.00 94.31 215 PRO A C 1
ATOM 1694 O O . PRO A 1 215 ? -6.703 -1.920 11.009 1.00 94.31 215 PRO A O 1
ATOM 1697 N N . ARG A 1 216 ? -7.809 -0.237 9.994 1.00 94.81 216 ARG A N 1
ATOM 1698 C CA . ARG A 1 216 ? -7.249 0.867 10.767 1.00 94.81 216 ARG A CA 1
ATOM 1699 C C . ARG A 1 216 ? -8.368 1.791 11.210 1.00 94.81 216 ARG A C 1
ATOM 1701 O O . ARG A 1 216 ? -9.167 2.239 10.398 1.00 94.81 216 ARG A O 1
ATOM 1708 N N . PHE A 1 217 ? -8.393 2.109 12.493 1.00 96.62 217 PHE A N 1
ATOM 1709 C CA . PHE A 1 217 ? -9.286 3.129 13.017 1.00 96.62 217 PHE A CA 1
ATOM 1710 C C . PHE A 1 217 ? -8.950 4.501 12.426 1.00 96.62 217 PHE A C 1
ATOM 1712 O O . PHE A 1 217 ? -7.777 4.884 12.385 1.00 96.62 217 PHE A O 1
ATOM 1719 N N . VAL A 1 218 ? -9.983 5.223 11.991 1.00 93.69 218 VAL A N 1
ATOM 1720 C CA . VAL A 1 218 ? -9.886 6.607 11.515 1.00 93.69 218 VAL A CA 1
ATOM 1721 C C . VAL A 1 218 ? -10.418 7.556 12.583 1.00 93.69 218 VAL A C 1
ATOM 1723 O O . VAL A 1 218 ? -9.680 8.421 13.055 1.00 93.69 218 VAL A O 1
ATOM 1726 N N . ARG A 1 219 ? -11.690 7.396 12.975 1.00 92.56 219 ARG A N 1
ATOM 1727 C CA . ARG A 1 219 ? -12.361 8.252 13.965 1.00 92.56 219 ARG A CA 1
ATOM 1728 C C . ARG A 1 219 ? -13.666 7.634 14.484 1.00 92.56 219 ARG A C 1
ATOM 1730 O O . ARG A 1 219 ? -14.250 6.800 13.791 1.00 92.56 219 ARG A O 1
ATOM 1737 N N . PRO A 1 220 ? -14.181 8.078 15.645 1.00 93.31 220 PRO A N 1
ATOM 1738 C CA . PRO A 1 220 ? -15.560 7.805 16.035 1.00 93.31 220 PRO A CA 1
ATOM 1739 C C . PRO A 1 220 ? -16.534 8.525 15.091 1.00 93.31 220 PRO A C 1
ATOM 1741 O O . PRO A 1 220 ? -16.254 9.632 14.614 1.00 93.31 220 PRO A O 1
ATOM 1744 N N . ARG A 1 221 ? -17.691 7.913 14.847 1.00 89.62 221 ARG A N 1
ATOM 1745 C CA . ARG A 1 221 ? -18.768 8.451 14.007 1.00 89.62 221 ARG A CA 1
ATOM 1746 C C . ARG A 1 221 ? -19.959 8.873 14.847 1.00 89.62 221 ARG A C 1
ATOM 1748 O O . ARG A 1 221 ? -21.062 8.378 14.679 1.00 89.62 221 ARG A O 1
ATOM 1755 N N . MET A 1 222 ? -19.723 9.850 15.721 1.00 85.12 222 MET A N 1
ATOM 1756 C CA . MET A 1 222 ? -20.788 10.503 16.496 1.00 85.12 222 MET A CA 1
ATOM 1757 C C . MET A 1 222 ? -21.758 11.296 15.600 1.00 85.12 222 MET A C 1
ATOM 1759 O O . MET A 1 222 ? -22.832 11.683 16.043 1.00 85.12 222 MET A O 1
ATOM 1763 N N . ASP A 1 223 ? -21.367 11.553 14.345 1.00 75.06 223 ASP A N 1
ATOM 1764 C CA . ASP A 1 223 ? -22.158 12.231 13.314 1.00 75.06 223 ASP A CA 1
ATOM 1765 C C . ASP A 1 223 ? -23.179 11.325 12.607 1.00 75.06 223 ASP A C 1
ATOM 1767 O O . ASP A 1 223 ? -23.979 11.819 11.815 1.00 75.06 223 ASP A O 1
ATOM 1771 N N . LYS A 1 224 ? -23.146 10.010 12.849 1.00 76.69 224 LYS A N 1
ATOM 1772 C CA . LYS A 1 224 ? -23.973 9.025 12.145 1.00 76.69 224 LYS A CA 1
ATOM 1773 C C . LYS A 1 224 ? -24.639 8.058 13.115 1.00 76.69 224 LYS A C 1
ATOM 1775 O O . LYS A 1 224 ? -24.132 7.801 14.200 1.00 76.69 224 LYS A O 1
ATOM 1780 N N . LEU A 1 225 ? -25.773 7.514 12.682 1.00 75.62 225 LEU A N 1
ATOM 1781 C CA . LEU A 1 225 ? -26.575 6.565 13.461 1.00 75.62 225 LEU A CA 1
ATOM 1782 C C . LEU A 1 225 ? -26.580 5.150 12.868 1.00 75.62 225 LEU A C 1
ATOM 1784 O O . LEU A 1 225 ? -26.968 4.212 13.554 1.00 75.62 225 LEU A O 1
ATOM 1788 N N . GLU A 1 226 ? -26.146 4.987 11.617 1.00 79.00 226 GLU A N 1
ATOM 1789 C CA . GLU A 1 226 ? -26.246 3.726 10.878 1.00 79.00 226 GLU A CA 1
ATOM 1790 C C . GLU A 1 226 ? -24.892 3.300 10.306 1.00 79.00 226 GLU A C 1
ATOM 1792 O O . GLU A 1 226 ? -24.077 4.140 9.906 1.00 79.00 226 GLU A O 1
ATOM 1797 N N . GLU A 1 227 ? -24.667 1.984 10.243 1.00 84.19 227 GLU A N 1
ATOM 1798 C CA . GLU A 1 227 ? -23.512 1.415 9.552 1.00 84.19 227 GLU A CA 1
ATOM 1799 C C . GLU A 1 227 ? -23.548 1.749 8.059 1.00 84.19 227 GLU A C 1
ATOM 1801 O O . GLU A 1 227 ? -24.593 1.773 7.413 1.00 84.19 227 GLU A O 1
ATOM 1806 N N . THR A 1 228 ? -22.370 1.936 7.476 1.00 83.06 228 THR A N 1
ATOM 1807 C CA . THR A 1 228 ? -22.168 1.886 6.028 1.00 83.06 228 THR A CA 1
ATOM 1808 C C . THR A 1 228 ? -21.217 0.722 5.755 1.00 83.06 228 THR A C 1
ATOM 1810 O O . THR A 1 228 ? -20.019 0.948 5.559 1.00 83.06 228 THR A O 1
ATOM 1813 N N . PRO A 1 229 ? -21.707 -0.530 5.845 1.00 74.12 229 PRO A N 1
ATOM 1814 C CA . PRO A 1 229 ? -20.857 -1.700 5.735 1.00 74.12 229 PRO A CA 1
ATOM 1815 C C . PRO A 1 229 ? -20.439 -1.947 4.282 1.00 74.12 229 PRO A C 1
ATOM 1817 O O . PRO A 1 229 ? -21.086 -1.452 3.350 1.00 74.12 229 PRO A O 1
ATOM 1820 N N . PRO A 1 230 ? -19.383 -2.745 4.058 1.00 75.81 230 PRO A N 1
ATOM 1821 C CA . PRO A 1 230 ? -19.061 -3.201 2.718 1.00 75.81 230 PRO A CA 1
ATOM 1822 C C . PRO A 1 230 ? -20.237 -3.979 2.125 1.00 75.81 230 PRO A C 1
ATOM 1824 O O . PRO A 1 230 ? -20.827 -4.845 2.777 1.00 75.81 230 PRO A O 1
ATOM 1827 N N . ARG A 1 231 ? -20.575 -3.689 0.864 1.00 66.88 231 ARG A N 1
ATOM 1828 C CA . ARG A 1 231 ? -21.474 -4.561 0.103 1.00 66.88 231 ARG A CA 1
ATOM 1829 C C . ARG A 1 231 ? -20.770 -5.908 -0.046 1.00 66.88 231 ARG A C 1
ATOM 1831 O O . ARG A 1 231 ? -19.599 -5.933 -0.421 1.00 66.88 231 ARG A O 1
ATOM 1838 N N . LYS A 1 232 ? -21.453 -7.012 0.274 1.00 52.84 232 LYS A N 1
ATOM 1839 C CA . LYS A 1 232 ? -20.911 -8.345 -0.014 1.00 52.84 232 LYS A CA 1
ATOM 1840 C C . LYS A 1 232 ? -20.605 -8.413 -1.516 1.00 52.84 232 LYS A C 1
ATOM 1842 O O . LYS A 1 232 ? -21.485 -8.022 -2.285 1.00 52.84 232 LYS A O 1
ATOM 1847 N N . PRO A 1 233 ? -19.403 -8.853 -1.926 1.00 44.03 233 PRO A N 1
ATOM 1848 C CA . PRO A 1 233 ? -19.178 -9.215 -3.318 1.00 44.03 233 PRO A CA 1
ATOM 1849 C C . PRO A 1 233 ? -20.223 -10.273 -3.699 1.00 44.03 233 PRO A C 1
ATOM 1851 O O . PRO A 1 233 ? -20.443 -11.198 -2.912 1.00 44.03 233 PRO A O 1
ATOM 1854 N N . GLU A 1 234 ? -20.913 -10.073 -4.825 1.00 40.06 234 GLU A N 1
ATOM 1855 C CA . GLU A 1 234 ? -21.827 -11.073 -5.402 1.00 40.06 234 GLU A CA 1
ATOM 1856 C C . GLU A 1 234 ? -21.096 -12.376 -5.752 1.00 40.06 234 GLU A C 1
ATOM 1858 O O . GLU A 1 234 ? -19.906 -12.306 -6.148 1.00 40.06 234 GLU A O 1
#

pLDDT: mean 90.88, std 9.74, range [40.06, 98.38]

Organism: Vibrio parahaemolyticus (NCBI:txid670)

Sequence (234 aa):
MSFKPKKAHNWNGKSLKGDYRVTVKIDGVRLTRNEQGEIVSRSNKPLYNLPPIPEHIQDAEVFLGDWDSTISAVRTHEGDTVPYSAIYELRPNLDPRLDLGIVSDPSAAYIQEQLEASLGCGYEGLVLERLKDSRWIKVKNKETYDVLVTGFQAGTGKHEGRMGALITAYGKVGTGFTDAQRQEWQDLHDQGLAIGMLIEVECMEVTKDGKFRHPRFVRPRMDKLEETPPRKPE

Secondary structure (DSSP, 8-state):
-------PEEP-SS---SEEEEEEEP--EEEEE-TTS-EEETTS-B--S-----TT--EEEE-SSSHHHHHHHHH-TT-PPPPGGGEEEEESSPPTTTEEEEEES--HHHHHHHHHHHHHTT--EEEEEETTTTEEEEEE--EEEEEE--EEEE--GGGTTSEEEEEETTEEE-BS--HHHHHHHHHHHHTT-STT-EEEEEESEE-TTSPEES-EEEEE-TT-SS-BPPPPP-

InterPro domains:
  IPR012340 Nucleic acid-binding, OB-fold [G3DSA:2.40.50.140] (134-224)
  IPR012340 Nucleic acid-binding, OB-fold [SSF50249] (143-224)
  IPR029319 DNA ligase, OB-like domain [PF14743] (155-221)
  IPR050326 NAD-dependent DNA ligase B [PTHR47810] (109-224)